Protein 5CJ6 (pdb70)

CATH classification: 1.10.565.10

Structure (mmCIF, N/CA/C/O backbone):
data_5CJ6
#
_entry.id   5CJ6
#
_cell.length_a   55.803
_cell.length_b   65.997
_cell.length_c   73.410
_cell.angle_alpha   90.00
_cell.angle_beta   90.00
_cell.angle_gamma   90.00
#
_symmetry.space_group_name_H-M   'P 21 21 21'
#
loop_
_entity.id
_entity.type
_entity.pdbx_description
1 polymer 'Androgen receptor'
2 polymer 'small peptide'
3 non-polymer 2-chloro-4-{[(1R,2R)-2-hydroxy-2-methylcyclopentyl]amino}-3-methylbenzonitrile
4 water water
#
loop_
_atom_site.group_PDB
_atom_site.id
_atom_site.type_symbol
_atom_site.label_atom_id
_atom_site.label_alt_id
_atom_site.label_comp_id
_atom_site.label_asym_id
_atom_site.label_entity_id
_atom_site.label_seq_id
_atom_site.pdbx_PDB_ins_code
_atom_site.Cartn_x
_atom_site.Cartn_y
_atom_site.Cartn_z
_atom_site.occupancy
_atom_site.B_iso_or_equiv
_atom_site.auth_seq_id
_atom_site.auth_comp_id
_atom_site.auth_asym_id
_atom_site.auth_atom_id
_atom_site.pdbx_PDB_model_num
ATOM 1 N N . PRO A 1 33 ? -10.997 26.807 -22.752 1.00 33.19 671 PRO A N 1
ATOM 2 C CA . PRO A 1 33 ? -11.205 25.373 -22.764 1.00 30.99 671 PRO A CA 1
ATOM 3 C C . PRO A 1 33 ? -12.705 25.058 -22.659 1.00 29.37 671 PRO A C 1
ATOM 4 O O . PRO A 1 33 ? -13.222 24.747 -21.577 1.00 28.86 671 PRO A O 1
ATOM 8 N N . ILE A 1 34 ? -13.374 25.157 -23.799 1.00 27.60 672 ILE A N 1
ATOM 9 C CA . ILE A 1 34 ? -14.814 25.000 -23.916 1.00 25.84 672 ILE A CA 1
ATOM 10 C C . ILE A 1 34 ? -15.313 23.710 -23.261 1.00 24.04 672 ILE A C 1
ATOM 11 O O . ILE A 1 34 ? -16.264 23.733 -22.483 1.00 22.69 672 ILE A O 1
ATOM 16 N N . PHE A 1 35 ? -14.665 22.594 -23.572 1.00 23.76 673 PHE A N 1
ATOM 17 C CA . PHE A 1 35 ? -15.154 21.285 -23.127 1.00 23.60 673 PHE A CA 1
ATOM 18 C C . PHE A 1 35 ? -15.243 21.179 -21.602 1.00 23.51 673 PHE A C 1
ATOM 19 O O . PHE A 1 35 ? -16.263 20.754 -21.054 1.00 21.98 673 PHE A O 1
ATOM 27 N N . LEU A 1 36 ? -14.167 21.586 -20.934 1.00 23.25 674 LEU A N 1
ATOM 28 C CA . LEU A 1 36 ? -14.095 21.566 -19.485 1.00 24.67 674 LEU A CA 1
ATOM 29 C C . LEU A 1 36 ? -15.021 22.569 -18.808 1.00 23.03 674 LEU A C 1
ATOM 30 O O . LEU A 1 36 ? -15.610 22.254 -17.776 1.00 23.42 674 LEU A O 1
ATOM 35 N N . ASN A 1 37 ? -15.164 23.762 -19.393 1.00 22.02 675 ASN A N 1
ATOM 36 C CA . ASN A 1 37 ? -16.226 24.692 -18.971 1.00 21.59 675 ASN A CA 1
ATOM 37 C C . ASN A 1 37 ? -17.589 23.989 -18.886 1.00 20.32 675 ASN A C 1
ATOM 38 O O . ASN A 1 37 ? -18.317 24.151 -17.914 1.00 20.07 675 ASN A O 1
ATOM 43 N N . VAL A 1 38 ? -17.922 23.219 -19.920 1.00 19.90 676 VAL A N 1
ATOM 44 C CA . VAL A 1 38 ? -19.244 22.579 -20.004 1.00 19.98 676 VAL A CA 1
ATOM 45 C C . VAL A 1 38 ? -19.390 21.517 -18.923 1.00 19.33 676 VAL A C 1
ATOM 46 O O . VAL A 1 38 ? -20.393 21.481 -18.202 1.00 19.65 676 VAL A O 1
ATOM 50 N N . LEU A 1 39 ? -18.389 20.646 -18.817 1.00 20.07 677 LEU A N 1
ATOM 51 C CA . LEU A 1 39 ? -18.410 19.579 -17.812 1.00 20.34 677 LEU A CA 1
ATOM 52 C C . LEU A 1 39 ? -18.567 20.117 -16.394 1.00 20.58 677 LEU A C 1
ATOM 53 O O . LEU A 1 39 ? -19.302 19.540 -15.600 1.00 19.22 677 LEU A O 1
ATOM 58 N N . GLU A 1 40 ? -17.875 21.213 -16.071 1.00 21.80 678 GLU A N 1
ATOM 59 C CA . GLU A 1 40 ? -18.044 21.838 -14.743 1.00 23.49 678 GLU A CA 1
ATOM 60 C C . GLU A 1 40 ? -19.437 22.428 -14.579 1.00 22.56 678 GLU A C 1
ATOM 61 O O . GLU A 1 40 ? -20.012 22.376 -13.499 1.00 21.22 678 GLU A O 1
ATOM 67 N N . ALA A 1 41 ? -19.946 23.036 -15.647 1.00 22.34 679 ALA A N 1
ATOM 68 C CA . ALA A 1 41 ? -21.239 23.729 -15.599 1.00 22.18 679 ALA A CA 1
ATOM 69 C C . ALA A 1 41 ? -22.409 22.778 -15.340 1.00 22.13 679 ALA A C 1
ATOM 70 O O . ALA A 1 41 ? -23.337 23.119 -14.620 1.00 22.97 679 ALA A O 1
ATOM 72 N N . ILE A 1 42 ? -22.353 21.591 -15.939 1.00 21.34 680 ILE A N 1
ATOM 73 C CA . ILE A 1 42 ? -23.464 20.638 -15.883 1.00 21.21 680 ILE A CA 1
ATOM 74 C C . ILE A 1 42 ? -23.372 19.636 -14.726 1.00 22.62 680 ILE A C 1
ATOM 75 O O . ILE A 1 42 ? -24.288 18.837 -14.521 1.00 21.64 680 ILE A O 1
ATOM 80 N N . GLU A 1 43 ? -22.262 19.664 -13.993 1.00 24.05 681 GLU A N 1
ATOM 81 C CA . GLU A 1 43 ? -22.057 18.733 -12.885 1.00 25.73 681 GLU A CA 1
ATOM 82 C C . GLU A 1 43 ? -23.125 18.950 -11.803 1.00 26.40 681 GLU A C 1
ATOM 83 O O . GLU A 1 43 ? -23.326 20.080 -11.365 1.00 24.82 681 GLU A O 1
AT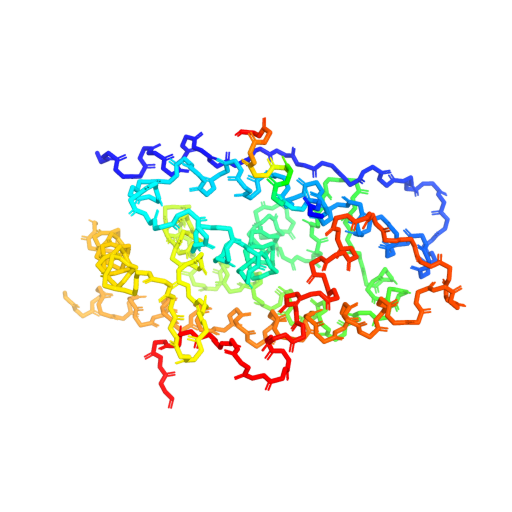OM 89 N N . PRO A 1 44 ? -23.835 17.873 -11.401 1.00 27.18 682 PRO A N 1
ATOM 90 C CA . PRO A 1 44 ? -24.928 18.019 -10.427 1.00 27.94 682 PRO A CA 1
ATOM 91 C C . PRO A 1 44 ? -24.405 18.459 -9.060 1.00 28.62 682 PRO A C 1
ATOM 92 O O . PRO A 1 44 ? -23.293 18.099 -8.690 1.00 27.73 682 PRO A O 1
ATOM 96 N N . GLY A 1 45 ? -25.206 19.228 -8.329 1.00 28.08 683 GLY A N 1
ATOM 97 C CA . GLY A 1 45 ? -24.867 19.600 -6.964 1.00 28.91 683 GLY A CA 1
ATOM 98 C C . GLY A 1 45 ? -25.236 18.494 -5.989 1.00 30.25 683 GLY A C 1
ATOM 99 O O . GLY A 1 45 ? -25.344 17.312 -6.361 1.00 29.61 683 GLY A O 1
ATOM 100 N N . VAL A 1 46 ? -25.451 18.885 -4.738 1.00 29.47 684 VAL A N 1
ATOM 101 C CA . VAL A 1 46 ? -25.701 17.949 -3.645 1.00 28.87 684 VAL A CA 1
ATOM 102 C C . VAL A 1 46 ? -27.072 17.273 -3.803 1.00 29.03 684 VAL A C 1
ATOM 103 O O . VAL A 1 46 ? -28.056 17.930 -4.126 1.00 28.43 684 VAL A O 1
ATOM 107 N N . VAL A 1 47 ? -27.113 15.955 -3.611 1.00 28.66 685 VAL A N 1
ATOM 108 C CA . VAL A 1 47 ? -28.351 15.190 -3.671 1.00 28.62 685 VAL A CA 1
ATOM 109 C C . VAL A 1 47 ? -28.539 14.467 -2.331 1.00 30.01 685 VAL A C 1
ATOM 110 O O . VAL A 1 47 ? -27.697 13.650 -1.934 1.00 28.98 685 VAL A O 1
ATOM 114 N N . CYS A 1 48 ? -29.635 14.771 -1.641 1.00 29.83 686 CYS A N 1
ATOM 115 C CA . CYS A 1 48 ? -29.959 14.113 -0.372 1.00 31.15 686 CYS A CA 1
ATOM 116 C C . CYS A 1 48 ? -30.766 12.848 -0.595 1.00 30.19 686 CYS A C 1
ATOM 117 O O . CYS A 1 48 ? -31.512 12.739 -1.572 1.00 29.90 686 CYS A O 1
ATOM 120 N N . ALA A 1 49 ? -30.615 11.898 0.323 1.00 29.96 687 ALA A N 1
ATOM 121 C CA . ALA A 1 49 ? -31.275 10.610 0.214 1.00 31.53 687 ALA A CA 1
ATOM 122 C C . ALA A 1 49 ? -32.705 10.656 0.740 1.00 33.42 687 ALA A C 1
ATOM 123 O O . ALA A 1 49 ? -33.557 9.887 0.293 1.00 33.56 687 ALA A O 1
ATOM 125 N N . GLY A 1 50 ? -32.962 11.571 1.674 1.00 35.38 688 GLY A N 1
ATOM 126 C CA . GLY A 1 50 ? -34.258 11.658 2.352 1.00 34.73 688 GLY A CA 1
ATOM 127 C C . GLY A 1 50 ? -34.300 10.692 3.515 1.00 35.60 688 GLY A C 1
ATOM 128 O O . GLY A 1 50 ? -35.373 10.327 4.002 1.00 36.39 688 GLY A O 1
ATOM 129 N N . HIS A 1 51 ? -33.120 10.276 3.965 1.00 35.44 689 HIS A N 1
ATOM 130 C CA . HIS A 1 51 ? -33.019 9.267 5.006 1.00 34.30 689 HIS A CA 1
ATOM 131 C C . HIS A 1 51 ? -33.306 9.851 6.381 1.00 35.82 689 HIS A C 1
ATOM 132 O O . HIS A 1 51 ? -32.717 10.870 6.767 1.00 35.18 689 HIS A O 1
ATOM 139 N N . ASP A 1 52 ? -34.215 9.195 7.101 1.00 36.12 690 ASP A N 1
ATOM 140 C CA . ASP A 1 52 ? -34.502 9.516 8.493 1.00 37.15 690 ASP A CA 1
ATOM 141 C C . ASP A 1 52 ? -33.425 8.867 9.363 1.00 35.57 690 ASP A C 1
ATOM 142 O O . ASP A 1 52 ? -33.504 7.685 9.694 1.00 34.66 690 ASP A O 1
ATOM 147 N N . ASN A 1 53 ? -32.415 9.654 9.722 1.00 35.12 691 ASN A N 1
ATOM 148 C CA . ASN A 1 53 ? -31.280 9.156 10.496 1.00 36.83 691 ASN A CA 1
ATOM 149 C C . ASN A 1 53 ? -31.601 8.770 11.944 1.00 38.73 691 ASN A C 1
ATOM 150 O O . ASN A 1 53 ? -30.766 8.187 12.630 1.00 39.65 691 ASN A O 1
ATOM 155 N N . ASN A 1 54 ? -32.824 9.070 12.378 1.00 41.59 692 ASN A N 1
ATOM 156 C CA . ASN A 1 54 ? -33.282 8.764 13.735 1.00 45.34 692 ASN A CA 1
ATOM 157 C C . ASN A 1 54 ? -33.770 7.326 13.913 1.00 44.55 692 ASN A C 1
ATOM 158 O O . ASN A 1 54 ? -33.718 6.783 15.016 1.00 45.27 692 ASN A O 1
ATOM 163 N N . GLN A 1 55 ? -34.249 6.718 12.831 1.00 46.05 693 GLN A N 1
ATOM 164 C CA . GLN A 1 55 ? -34.661 5.317 12.861 1.00 48.39 693 GLN A CA 1
ATOM 165 C C . GLN A 1 55 ? -33.429 4.396 12.911 1.00 47.33 693 GLN A C 1
ATOM 166 O O . GLN A 1 55 ? -32.352 4.781 12.439 1.00 46.18 693 GLN A O 1
ATOM 172 N N . PRO A 1 56 ? -33.574 3.193 13.507 1.00 46.44 694 PRO A N 1
ATOM 173 C CA . PRO A 1 56 ? -32.430 2.278 13.638 1.00 44.17 694 PRO A CA 1
ATOM 174 C C . PRO A 1 56 ? -31.915 1.787 12.287 1.00 42.97 694 PRO A C 1
ATOM 175 O O . PRO A 1 56 ? -32.673 1.731 11.312 1.00 41.62 694 PRO A O 1
ATOM 179 N N . ASP A 1 57 ? -30.630 1.439 12.240 1.00 40.46 695 ASP A N 1
ATOM 180 C CA . ASP A 1 57 ? -30.006 0.967 11.011 1.00 38.78 695 ASP A CA 1
ATOM 181 C C . ASP A 1 57 ? -30.431 -0.473 10.732 1.00 39.51 695 ASP A C 1
ATOM 182 O O . ASP A 1 57 ? -29.702 -1.414 11.056 1.00 43.53 695 ASP A O 1
ATOM 187 N N . SER A 1 58 ? -31.618 -0.646 10.161 1.00 34.93 696 SER A N 1
ATOM 188 C CA . SER A 1 58 ? -32.058 -1.970 9.746 1.00 33.24 696 SER A CA 1
ATOM 189 C C . SER A 1 58 ? -31.757 -2.150 8.261 1.00 30.81 696 SER A C 1
ATOM 190 O O . SER A 1 58 ? -31.551 -1.172 7.538 1.00 27.46 696 SER A O 1
ATOM 193 N N . PHE A 1 59 ? -31.732 -3.403 7.820 1.00 29.02 697 PHE A N 1
ATOM 194 C CA . PHE A 1 59 ? -31.563 -3.721 6.408 1.00 28.44 697 PHE A CA 1
ATOM 195 C C . PHE A 1 59 ? -32.609 -3.017 5.536 1.00 27.91 697 PHE A C 1
ATOM 196 O O . PHE A 1 59 ? -32.258 -2.354 4.547 1.00 26.65 697 PHE A O 1
ATOM 204 N N . ALA A 1 60 ? -33.885 -3.157 5.914 1.00 27.76 698 ALA A N 1
ATOM 205 C CA . ALA A 1 60 ? -35.006 -2.619 5.132 1.00 28.02 698 ALA A CA 1
ATOM 206 C C . ALA A 1 60 ? -34.986 -1.091 5.037 1.00 26.86 698 ALA A C 1
ATOM 207 O O . ALA A 1 60 ? -35.211 -0.544 3.967 1.00 26.85 698 ALA A O 1
ATOM 209 N N . ALA A 1 61 ? -34.703 -0.407 6.144 1.00 25.86 699 ALA A N 1
ATOM 210 C CA . ALA A 1 61 ? -34.656 1.053 6.114 1.00 27.09 699 ALA A CA 1
ATOM 211 C C . ALA A 1 61 ? -33.443 1.577 5.335 1.00 26.03 699 ALA A C 1
ATOM 212 O O . ALA A 1 61 ? -33.579 2.508 4.547 1.00 25.48 699 ALA A O 1
ATOM 214 N N . LEU A 1 62 ? -32.274 0.975 5.540 1.00 23.94 700 LEU A N 1
ATOM 215 C CA . LEU A 1 62 ? -31.075 1.408 4.814 1.00 24.50 700 LEU A CA 1
ATOM 216 C C . LEU A 1 62 ? -31.230 1.256 3.298 1.00 23.83 700 LEU A C 1
ATOM 217 O O . LEU A 1 62 ? -30.983 2.195 2.556 1.00 23.47 700 LEU A O 1
ATOM 222 N N . LEU A 1 63 ? -31.645 0.073 2.851 1.00 23.72 701 LEU A N 1
ATOM 223 C CA . LEU A 1 63 ? -31.782 -0.190 1.423 1.00 24.12 701 LEU A CA 1
ATOM 224 C C . LEU A 1 63 ? -32.947 0.577 0.795 1.00 23.96 701 LEU A C 1
ATOM 225 O O . LEU A 1 63 ? -32.849 1.017 -0.350 1.00 24.65 701 LEU A O 1
ATOM 230 N N . SER A 1 64 ? -34.036 0.767 1.536 1.00 24.79 702 SER A N 1
ATOM 231 C CA . SER A 1 64 ? -35.129 1.594 1.020 1.00 25.87 702 SER A CA 1
ATOM 232 C C . SER A 1 64 ? -34.675 3.033 0.781 1.00 25.97 702 SER A C 1
ATOM 233 O O . SER A 1 64 ? -35.064 3.645 -0.221 1.00 25.10 702 SER A O 1
ATOM 236 N N . SER A 1 65 ? -33.827 3.555 1.674 1.00 24.58 703 SER A N 1
ATOM 237 C CA . SER A 1 65 ? -33.251 4.891 1.485 1.00 24.94 703 SER A CA 1
ATOM 238 C C . SER A 1 65 ? -32.224 4.923 0.367 1.00 23.74 703 SER A C 1
ATOM 239 O O . SER A 1 65 ? -32.139 5.906 -0.359 1.00 22.68 703 SER A O 1
ATOM 242 N N . LEU A 1 66 ? -31.426 3.860 0.245 1.00 23.56 704 LEU A N 1
ATOM 243 C CA . LEU A 1 66 ? -30.481 3.744 -0.872 1.00 22.73 704 LEU A CA 1
ATOM 244 C C . LEU A 1 66 ? -31.206 3.732 -2.218 1.00 22.46 704 LEU A C 1
ATOM 245 O O . LEU A 1 66 ? -30.746 4.358 -3.175 1.00 22.29 704 LEU A O 1
ATOM 250 N N . ASN A 1 67 ? -32.341 3.038 -2.285 1.00 22.22 705 ASN A N 1
ATOM 251 C CA . ASN A 1 67 ? -33.135 2.972 -3.522 1.00 23.22 705 ASN A CA 1
ATOM 252 C C . ASN A 1 67 ? -33.749 4.321 -3.901 1.00 23.23 705 ASN A C 1
ATOM 253 O O . ASN A 1 67 ? -33.771 4.688 -5.075 1.00 23.18 705 ASN A O 1
ATOM 258 N N . GLU A 1 68 ? -34.248 5.045 -2.900 1.00 23.63 706 GLU A N 1
ATOM 259 C CA . GLU A 1 68 ? -34.779 6.388 -3.107 1.00 24.09 706 GLU A CA 1
ATOM 260 C C . GLU A 1 68 ? -33.682 7.295 -3.653 1.00 23.64 706 GLU A C 1
ATOM 261 O O . GLU A 1 68 ? -33.886 7.993 -4.636 1.00 22.36 706 GLU A O 1
ATOM 267 N N . LEU A 1 69 ? -32.515 7.260 -3.004 1.00 22.92 707 LEU A N 1
ATOM 268 C CA . LEU A 1 69 ? -31.350 7.991 -3.479 1.00 22.26 707 LEU A CA 1
ATOM 269 C C . LEU A 1 69 ? -30.964 7.591 -4.906 1.00 21.73 707 LEU A C 1
ATOM 270 O O . LEU A 1 69 ? -30.673 8.447 -5.732 1.00 21.70 707 LEU A O 1
ATOM 275 N N . GLY A 1 70 ? -30.956 6.291 -5.186 1.00 22.24 708 GLY A N 1
ATOM 276 C CA . GLY A 1 70 ? -30.609 5.806 -6.515 1.00 22.75 708 GLY A CA 1
ATOM 277 C C . GLY A 1 70 ? -31.474 6.463 -7.575 1.00 22.85 708 GLY A C 1
ATOM 278 O O . GLY A 1 70 ? -30.961 6.931 -8.597 1.00 22.89 708 GLY A O 1
ATOM 279 N N . GLU A 1 71 ? -32.778 6.510 -7.324 1.00 23.88 709 GLU A N 1
ATOM 280 C CA . GLU A 1 71 ? -33.718 7.138 -8.253 1.00 26.87 709 GLU A CA 1
ATOM 281 C C . GLU A 1 71 ? -33.470 8.645 -8.419 1.00 26.68 709 GLU A C 1
ATOM 282 O O . GLU A 1 71 ? -33.460 9.153 -9.548 1.00 27.08 709 GLU A O 1
ATOM 288 N N . ARG A 1 72 ? -33.264 9.347 -7.305 1.00 25.23 710 ARG A N 1
ATOM 289 C CA . ARG A 1 72 ? -32.932 10.776 -7.356 1.00 26.70 710 ARG A CA 1
ATOM 290 C C . ARG A 1 72 ? -31.665 11.035 -8.181 1.00 25.66 710 ARG A C 1
ATOM 291 O O . ARG A 1 72 ? -31.634 11.951 -9.006 1.00 25.52 710 ARG A O 1
ATOM 299 N N . GLN A 1 73 ? -30.640 10.209 -7.971 1.00 25.52 711 GLN A N 1
ATOM 300 C CA . GLN A 1 73 ? -29.414 10.267 -8.773 1.00 25.92 711 GLN A CA 1
ATOM 301 C C . GLN A 1 73 ? -29.660 9.989 -10.258 1.00 25.49 711 GLN A C 1
ATOM 302 O O . GLN A 1 73 ? -29.058 10.630 -11.108 1.00 24.81 711 GLN A O 1
ATOM 308 N N . LEU A 1 74 ? -30.535 9.029 -10.562 1.00 25.11 712 LEU A N 1
ATOM 309 C CA . LEU A 1 74 ? -30.850 8.701 -11.952 1.00 24.84 712 LEU A CA 1
ATOM 310 C C . LEU A 1 74 ? -31.461 9.900 -12.666 1.00 23.85 712 LEU A C 1
ATOM 311 O O . LEU A 1 74 ? -31.111 10.190 -13.807 1.00 23.43 712 LEU A O 1
ATOM 316 N N . VAL A 1 75 ? -32.368 10.594 -11.986 1.00 24.02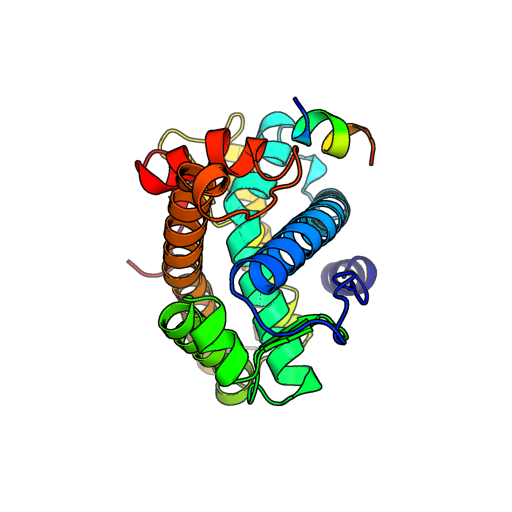 713 VAL A N 1
ATOM 317 C CA . VAL A 1 75 ? -32.946 11.821 -12.526 1.00 24.22 713 VAL A CA 1
ATOM 318 C C . VAL A 1 75 ? -31.836 12.810 -12.881 1.00 23.42 713 VAL A C 1
ATOM 319 O O . VAL A 1 75 ? -31.857 13.403 -13.953 1.00 23.36 713 VAL A O 1
ATOM 323 N N . HIS A 1 76 ? -30.866 12.971 -11.984 1.00 22.59 714 HIS A N 1
ATOM 324 C CA . HIS A 1 76 ? -29.753 13.902 -12.234 1.00 23.26 714 HIS A CA 1
ATOM 325 C C . HIS A 1 76 ? -28.853 13.427 -13.360 1.00 21.54 714 HIS A C 1
ATOM 326 O O . HIS A 1 76 ? -28.415 14.235 -14.173 1.00 21.12 714 HIS A O 1
ATOM 333 N N . VAL A 1 77 ? -28.607 12.117 -13.427 1.00 19.75 715 VAL A N 1
ATOM 334 C CA . VAL A 1 77 ? -27.795 11.553 -14.515 1.00 20.27 715 VAL A CA 1
ATOM 335 C C . VAL A 1 77 ? -28.427 11.835 -15.886 1.00 19.19 715 VAL A C 1
ATOM 336 O O . VAL A 1 77 ? -27.721 12.146 -16.829 1.00 17.79 715 VAL A O 1
ATOM 340 N N . VAL A 1 78 ? -29.758 11.720 -15.986 1.00 19.00 716 VAL A N 1
ATOM 341 C CA . VAL A 1 78 ? -30.454 12.001 -17.242 1.00 18.72 716 VAL A CA 1
ATOM 342 C C . VAL A 1 78 ? -30.235 13.450 -17.718 1.00 18.95 716 VAL A C 1
ATOM 343 O O . VAL A 1 78 ? -29.907 13.683 -18.877 1.00 18.42 716 VAL A O 1
ATOM 347 N N . LYS A 1 79 ? -30.433 14.404 -16.811 1.00 19.42 717 LYS A N 1
ATOM 348 C CA . LYS A 1 79 ? -30.287 15.830 -17.120 1.00 20.47 717 LYS A CA 1
ATOM 349 C C . LYS A 1 79 ? -28.843 16.178 -17.458 1.00 19.41 717 LYS A C 1
ATOM 350 O O . LYS A 1 79 ? -28.594 16.961 -18.374 1.00 17.92 717 LYS A O 1
ATOM 356 N N . TRP A 1 80 ? -27.904 15.557 -16.735 1.00 18.36 718 TRP A N 1
ATOM 357 C CA . TRP A 1 80 ? -26.454 15.712 -16.979 1.00 18.09 718 TRP A CA 1
ATOM 358 C C . TRP A 1 80 ? -26.073 15.177 -18.370 1.00 17.86 718 TRP A C 1
ATOM 359 O O . TRP A 1 80 ? -25.504 15.897 -19.192 1.00 16.84 718 TRP A O 1
ATOM 370 N N . ALA A 1 81 ? -26.441 13.927 -18.649 1.00 17.99 719 ALA A N 1
ATOM 371 C CA . ALA A 1 81 ? -26.115 13.270 -19.915 1.00 18.63 719 ALA A CA 1
ATOM 372 C C . ALA A 1 81 ? -26.661 14.011 -21.128 1.00 19.22 719 ALA A C 1
ATOM 373 O O . ALA A 1 81 ? -25.939 14.216 -22.109 1.00 19.34 719 ALA A O 1
ATOM 375 N N . LYS A 1 82 ? -27.921 14.436 -21.057 1.00 19.83 720 LYS A N 1
ATOM 376 C CA . LYS A 1 82 ? -28.534 15.145 -22.177 1.00 21.71 720 LYS A CA 1
ATOM 377 C C . LYS A 1 82 ? -27.864 16.482 -22.490 1.00 20.73 720 LYS A C 1
ATOM 378 O O . LYS A 1 82 ? -27.998 16.986 -23.598 1.00 21.30 720 LYS A O 1
ATOM 384 N N . ALA A 1 83 ? -27.144 17.040 -21.516 1.00 19.52 721 ALA A N 1
ATOM 385 C CA . ALA A 1 83 ? -26.454 18.330 -21.694 1.00 18.83 721 ALA A CA 1
ATOM 386 C C . ALA A 1 83 ? -24.969 18.187 -22.067 1.00 18.52 721 ALA A C 1
ATOM 387 O O . ALA A 1 83 ? -24.251 19.192 -22.206 1.00 18.09 721 ALA A O 1
ATOM 389 N N . LEU A 1 84 ? -24.499 16.940 -22.187 1.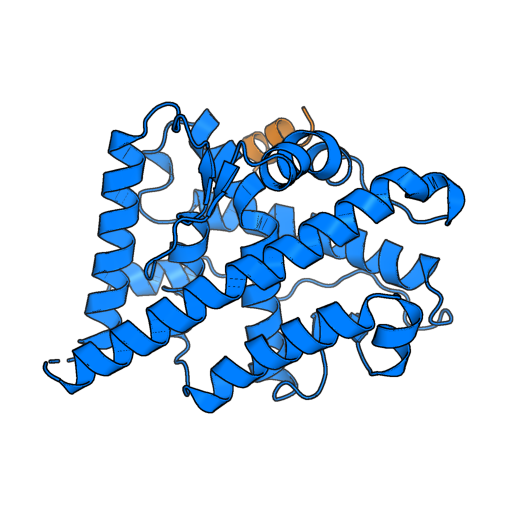00 18.26 722 LEU A N 1
ATOM 390 C CA . LEU A 1 84 ? -23.119 16.672 -22.571 1.00 18.18 722 LEU A CA 1
ATOM 391 C C . LEU A 1 84 ? -22.874 17.025 -24.021 1.00 18.51 722 LEU A C 1
ATOM 392 O O . LEU A 1 84 ? -23.751 16.805 -24.853 1.00 18.38 722 LEU A O 1
ATOM 397 N N . PRO A 1 85 ? -21.670 17.544 -24.339 1.00 18.33 723 PRO A N 1
ATOM 398 C CA . PRO A 1 85 ? -21.326 17.828 -25.758 1.00 18.98 723 PRO A CA 1
ATOM 399 C C . PRO A 1 85 ? -21.479 16.615 -26.685 1.00 20.36 723 PRO A C 1
ATOM 400 O O . PRO A 1 85 ? -20.995 15.517 -26.377 1.00 20.29 723 PRO A O 1
ATOM 404 N N . GLY A 1 86 ? -22.179 16.806 -27.803 1.00 21.40 724 GLY A N 1
ATOM 405 C CA . GLY A 1 86 ? -22.407 15.712 -28.767 1.00 21.81 724 GLY A CA 1
ATOM 406 C C . GLY A 1 86 ? -23.473 14.674 -28.449 1.00 22.18 724 GLY A C 1
ATOM 407 O O . GLY A 1 86 ? -23.883 13.916 -29.332 1.00 24.02 724 GLY A O 1
ATOM 408 N N . PHE A 1 87 ? -23.942 14.623 -27.204 1.00 22.01 725 PHE A N 1
ATOM 409 C CA . PHE A 1 87 ? -24.818 13.521 -26.775 1.00 22.50 725 PHE A CA 1
ATOM 410 C C . PHE A 1 87 ? -26.121 13.447 -27.586 1.00 23.86 725 PHE A C 1
ATOM 411 O O . PHE A 1 87 ? -26.638 12.360 -27.875 1.00 21.83 725 PHE A O 1
ATOM 419 N N . ARG A 1 88 ? -26.641 14.614 -27.953 1.00 25.30 726 ARG A N 1
ATOM 420 C CA . ARG A 1 88 ? -27.884 14.702 -28.726 1.00 28.72 726 ARG A CA 1
ATOM 421 C C . ARG A 1 88 ? -27.734 14.258 -30.188 1.00 28.20 726 ARG A C 1
ATOM 422 O O . ARG A 1 88 ? -28.729 14.044 -30.871 1.00 30.05 726 ARG A O 1
ATOM 430 N N . ASN A 1 89 ? -26.496 14.109 -30.652 1.00 29.21 727 ASN A N 1
ATOM 431 C CA . ASN A 1 89 ? -26.214 13.531 -31.961 1.00 31.29 727 ASN A CA 1
ATOM 432 C C . ASN A 1 89 ? -26.527 12.037 -32.000 1.00 30.31 727 ASN A C 1
ATOM 433 O O . ASN A 1 89 ? -26.711 11.472 -33.073 1.00 29.13 727 ASN A O 1
ATOM 438 N N . LEU A 1 90 ? -26.570 11.401 -30.832 1.00 27.79 728 LEU A N 1
ATOM 439 C CA . LEU A 1 90 ? -26.884 9.983 -30.760 1.00 27.32 728 LEU A CA 1
ATOM 440 C C . LEU A 1 90 ? -28.335 9.766 -31.137 1.00 27.73 728 LEU A C 1
ATOM 441 O O . LEU A 1 90 ? -29.186 10.633 -30.896 1.00 26.90 728 LEU A O 1
ATOM 446 N N . HIS A 1 91 ? -28.618 8.606 -31.720 1.00 27.96 729 HIS A N 1
ATOM 447 C CA . HIS A 1 91 ? -29.991 8.189 -31.910 1.00 29.23 729 HIS A CA 1
ATOM 448 C C . HIS A 1 91 ? -30.667 8.188 -30.539 1.00 30.20 729 HIS A C 1
ATOM 449 O O . HIS A 1 91 ? -30.058 7.760 -29.551 1.00 28.35 729 HIS A O 1
ATOM 456 N N . VAL A 1 92 ? -31.909 8.678 -30.483 1.00 29.58 730 VAL A N 1
ATOM 457 C CA . VAL A 1 92 ? -32.627 8.871 -29.214 1.00 30.80 730 VAL A CA 1
ATOM 458 C C . VAL A 1 92 ? -32.793 7.588 -28.374 1.00 31.03 730 VAL A C 1
ATOM 459 O O . VAL A 1 92 ? -32.672 7.625 -27.143 1.00 29.39 730 VAL A O 1
ATOM 463 N N . ASP A 1 93 ? -33.039 6.459 -29.044 1.00 32.02 731 ASP A N 1
ATOM 464 C CA . ASP A 1 93 ? -33.135 5.159 -28.365 1.00 32.04 731 ASP A CA 1
ATOM 465 C C . ASP A 1 93 ? -31.784 4.759 -27.755 1.00 29.00 731 ASP A C 1
ATOM 466 O O . ASP A 1 93 ? -31.730 4.153 -26.695 1.00 28.62 731 ASP A O 1
ATOM 471 N N . ASP A 1 94 ? -30.702 5.122 -28.430 1.00 27.73 732 ASP A N 1
ATOM 472 C CA . ASP A 1 94 ? -29.352 4.880 -27.923 1.00 26.79 732 ASP A CA 1
ATOM 473 C C . ASP A 1 94 ? -29.003 5.782 -26.731 1.00 26.06 732 ASP A C 1
ATOM 474 O O . ASP A 1 94 ? -28.248 5.383 -25.830 1.00 22.84 732 ASP A O 1
ATOM 479 N N . GLN A 1 95 ? -29.552 6.997 -26.747 1.00 24.38 733 GLN A N 1
ATOM 480 C CA . GLN A 1 95 ? -29.404 7.943 -25.649 1.00 23.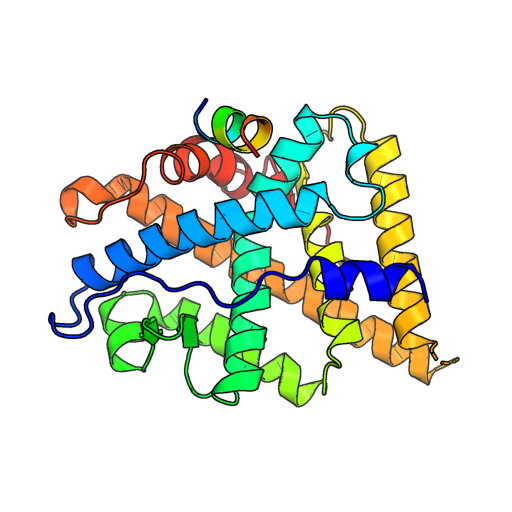48 733 GLN A CA 1
ATOM 481 C C . GLN A 1 95 ? -29.975 7.356 -24.376 1.00 22.97 733 GLN A C 1
ATOM 482 O O . GLN A 1 95 ? -29.308 7.363 -23.341 1.00 21.32 733 GLN A O 1
ATOM 488 N N . MET A 1 96 ? -31.203 6.840 -24.467 1.00 22.58 734 MET A N 1
ATOM 489 C CA . MET A 1 96 ? -31.888 6.257 -23.321 1.00 24.12 734 MET A CA 1
ATOM 490 C C . MET A 1 96 ? -31.155 4.999 -22.845 1.00 22.93 734 MET A C 1
ATOM 491 O O . MET A 1 96 ? -31.030 4.764 -21.643 1.00 21.97 734 MET A O 1
ATOM 496 N N . ALA A 1 97 ? -30.663 4.213 -23.804 1.00 22.10 735 ALA A N 1
ATOM 497 C CA . ALA A 1 97 ? -29.982 2.958 -23.508 1.00 21.23 735 ALA A CA 1
ATOM 498 C C . ALA A 1 97 ? -28.660 3.148 -22.758 1.00 20.23 735 ALA A C 1
ATOM 499 O O . ALA A 1 97 ? -28.444 2.519 -21.718 1.00 20.00 735 ALA A O 1
ATOM 501 N N . VAL A 1 98 ? -27.784 4.020 -23.250 1.00 19.00 736 VAL A N 1
ATOM 502 C CA . VAL A 1 98 ? -26.493 4.182 -22.581 1.00 19.19 736 VAL A CA 1
ATOM 503 C C . VAL A 1 98 ? -26.597 4.760 -21.174 1.00 18.71 736 VAL A C 1
ATOM 504 O O . VAL A 1 98 ? -25.800 4.415 -20.321 1.00 19.52 736 VAL A O 1
ATOM 508 N N . ILE A 1 99 ? -27.576 5.631 -20.944 1.00 19.08 737 ILE A N 1
ATOM 509 C CA . ILE A 1 99 ? -27.838 6.170 -19.617 1.00 18.15 737 ILE A CA 1
ATOM 510 C C . ILE A 1 99 ? -28.249 5.035 -18.653 1.00 18.81 737 ILE A C 1
ATOM 511 O O . ILE A 1 99 ? -27.753 4.925 -17.527 1.00 17.68 737 ILE A O 1
ATOM 516 N N . GLN A 1 100 ? -29.175 4.202 -19.099 1.00 19.22 738 GLN A N 1
ATOM 517 C CA . GLN A 1 100 ? -29.629 3.093 -18.281 1.00 19.98 738 GLN A CA 1
ATOM 518 C C . GLN A 1 100 ? -28.515 2.083 -17.992 1.00 19.57 738 GLN A C 1
ATOM 519 O O . GLN A 1 100 ? -28.348 1.680 -16.841 1.00 20.14 738 GLN A O 1
ATOM 525 N N . TYR A 1 101 ? -27.745 1.711 -19.015 1.00 19.43 739 TYR A N 1
ATOM 526 C CA . TYR A 1 101 ? -26.646 0.747 -18.843 1.00 19.62 739 TYR A CA 1
ATOM 527 C C . TYR A 1 101 ? -25.535 1.274 -17.922 1.00 19.87 739 TYR A C 1
ATOM 528 O O . TYR A 1 101 ? -25.023 0.521 -17.089 1.00 19.90 739 TYR A O 1
ATOM 537 N N . SER A 1 102 ? -25.193 2.562 -18.054 1.00 19.44 740 SER A N 1
ATOM 538 C CA . SER A 1 102 ? -24.037 3.152 -17.362 1.00 20.05 740 SER A CA 1
ATOM 539 C C . SER A 1 102 ? -24.354 3.711 -15.991 1.00 19.86 740 SER A C 1
ATOM 540 O O . SER A 1 102 ? -23.449 4.022 -15.228 1.00 19.61 740 SER A O 1
ATOM 543 N N . TRP A 1 103 ? -25.639 3.874 -15.714 1.00 20.15 741 TRP A N 1
ATOM 544 C CA . TRP A 1 103 ? -26.116 4.484 -14.493 1.00 21.32 741 TRP A CA 1
ATOM 545 C C . TRP A 1 103 ? -25.383 4.009 -13.236 1.00 20.28 741 TRP A C 1
ATOM 546 O O . TRP A 1 103 ? -24.881 4.831 -12.474 1.00 18.83 741 TRP A O 1
ATOM 557 N N . MET A 1 104 ? -25.344 2.691 -13.018 1.00 19.48 742 MET A N 1
ATOM 558 C CA . MET A 1 104 ? -24.732 2.137 -11.806 1.00 19.11 742 MET A CA 1
ATOM 559 C C . MET A 1 104 ? -23.267 2.553 -11.649 1.00 18.53 742 MET A C 1
ATOM 560 O O . MET A 1 104 ? -22.873 3.010 -10.576 1.00 18.84 742 MET A O 1
ATOM 565 N N . GLY A 1 105 ? -22.487 2.401 -12.724 1.00 17.80 743 GLY A N 1
ATOM 566 C CA . GLY A 1 105 ? -21.071 2.775 -12.746 1.00 18.37 743 GLY A CA 1
ATOM 567 C C . GLY A 1 105 ? -20.855 4.258 -12.509 1.00 18.62 743 GLY A C 1
ATOM 568 O O . GLY A 1 105 ? -19.946 4.657 -11.763 1.00 18.51 743 GLY A O 1
ATOM 569 N N . LEU A 1 106 ? -21.706 5.074 -13.129 1.00 18.53 744 LEU A N 1
ATOM 570 C CA . LEU A 1 106 ? -21.652 6.525 -12.957 1.00 19.09 744 LEU A CA 1
ATOM 571 C C . LEU A 1 106 ? -21.894 6.914 -11.502 1.00 18.91 744 LEU A C 1
ATOM 572 O O . LEU A 1 106 ? -21.167 7.724 -10.958 1.00 18.92 744 LEU A O 1
ATOM 577 N N . MET A 1 107 ? -22.899 6.304 -10.881 1.00 20.67 745 MET A N 1
ATOM 578 C CA . MET A 1 107 ? -23.209 6.524 -9.459 1.00 21.72 745 MET A CA 1
ATOM 579 C C . MET A 1 107 ? -22.067 6.111 -8.531 1.00 21.79 745 MET A C 1
ATOM 580 O O . MET A 1 107 ? -21.692 6.865 -7.636 1.00 22.20 745 MET A O 1
ATOM 585 N N . VAL A 1 108 ? -21.515 4.921 -8.753 1.00 21.36 746 VAL A N 1
ATOM 586 C CA . VAL A 1 108 ? -20.381 4.430 -7.966 1.00 21.21 746 VAL A CA 1
ATOM 587 C C . VAL A 1 108 ? -19.165 5.356 -8.075 1.00 20.82 746 VAL A C 1
ATOM 588 O O . VAL A 1 108 ? -18.554 5.707 -7.066 1.00 21.13 746 VAL A O 1
ATOM 592 N N . PHE A 1 109 ? -18.829 5.748 -9.302 1.00 19.98 747 PHE A N 1
ATOM 593 C CA . PHE A 1 109 ? -17.680 6.609 -9.565 1.00 20.57 747 PHE A CA 1
ATOM 594 C C . PHE A 1 109 ? -17.789 7.972 -8.869 1.00 20.61 747 PHE A C 1
ATOM 595 O O . PHE A 1 109 ? -16.828 8.451 -8.251 1.00 19.61 747 PHE A O 1
ATOM 603 N N . ALA A 1 110 ? -18.964 8.586 -8.980 1.00 20.17 748 ALA A N 1
ATOM 604 C CA . ALA A 1 110 ? -19.228 9.891 -8.388 1.00 20.90 748 ALA A CA 1
ATOM 605 C C . ALA A 1 110 ? -19.280 9.794 -6.863 1.00 21.79 748 ALA A C 1
ATOM 606 O O . ALA A 1 110 ? -18.804 10.682 -6.161 1.00 21.57 748 ALA A O 1
ATOM 608 N N . MET A 1 111 ? -19.871 8.722 -6.358 1.00 22.86 749 MET A N 1
ATOM 609 C CA . MET A 1 111 ? -19.928 8.498 -4.915 1.00 24.43 749 MET A CA 1
ATOM 610 C C . MET A 1 111 ? -18.515 8.314 -4.340 1.00 24.07 749 MET A C 1
ATOM 611 O O . MET A 1 111 ? -18.194 8.847 -3.277 1.00 23.78 749 MET A O 1
ATOM 616 N N . GLY A 1 112 ? -17.673 7.581 -5.063 1.00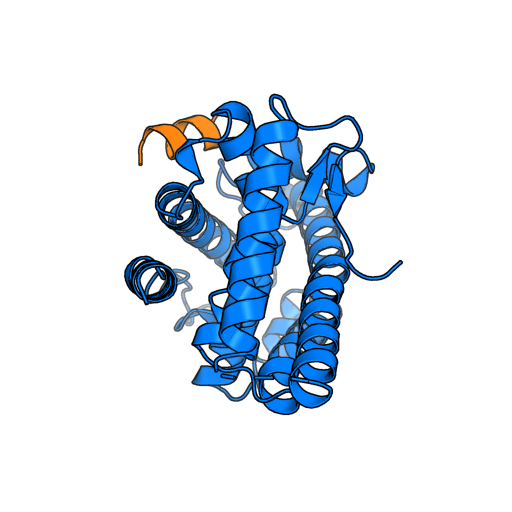 23.59 750 GLY A N 1
ATOM 617 C CA . GLY A 1 112 ? -16.277 7.428 -4.691 1.00 23.96 750 GLY A CA 1
ATOM 618 C C . GLY A 1 112 ? -15.574 8.763 -4.556 1.00 24.59 750 GLY A C 1
ATOM 619 O O . GLY A 1 112 ? -14.770 8.965 -3.627 1.00 22.96 750 GLY A O 1
ATOM 620 N N . TRP A 1 113 ? -15.874 9.680 -5.480 1.00 24.93 751 TRP A N 1
ATOM 621 C CA . TRP A 1 113 ? -15.248 10.995 -5.469 1.00 24.60 751 TRP A CA 1
ATOM 622 C C . TRP A 1 113 ? -15.740 11.844 -4.292 1.00 26.00 751 TRP A C 1
ATOM 623 O O . TRP A 1 113 ? -14.914 12.475 -3.608 1.00 26.80 751 TRP A O 1
ATOM 634 N N . ARG A 1 114 ? -17.062 11.859 -4.065 1.00 25.56 752 ARG A N 1
ATOM 635 C CA . ARG A 1 114 ? -17.677 12.499 -2.877 1.00 27.11 752 ARG A CA 1
ATOM 636 C C . ARG A 1 114 ? -17.062 11.991 -1.584 1.00 26.26 752 ARG A C 1
ATOM 637 O O . ARG A 1 114 ? -16.797 12.763 -0.658 1.00 26.71 752 ARG A O 1
ATOM 645 N N . SER A 1 115 ? -16.870 10.679 -1.522 1.00 26.20 753 SER A N 1
ATOM 646 C CA . SER A 1 115 ? -16.299 10.035 -0.352 1.00 27.03 753 SER A CA 1
ATOM 647 C C . SER A 1 115 ? -14.868 10.506 -0.118 1.00 28.09 753 SER A C 1
ATOM 648 O O . SER A 1 115 ? -14.480 10.801 1.021 1.00 28.19 753 SER A O 1
ATOM 651 N N . PHE A 1 116 ? -14.103 10.601 -1.203 1.00 28.49 754 PHE A N 1
ATOM 652 C CA . PHE A 1 116 ? -12.739 11.102 -1.165 1.00 30.38 754 PHE A CA 1
ATOM 653 C C . PHE A 1 116 ? -12.700 12.574 -0.731 1.00 32.25 754 PHE A C 1
ATOM 654 O O . PHE A 1 116 ? -12.002 12.918 0.222 1.00 31.02 754 PHE A O 1
ATOM 662 N N . THR A 1 117 ? -13.477 13.425 -1.397 1.00 31.29 755 THR A N 1
ATOM 663 C CA . THR A 1 117 ? -13.421 14.861 -1.131 1.00 33.93 755 THR A CA 1
ATOM 664 C C . THR A 1 117 ? -13.972 15.266 0.237 1.00 36.00 755 THR A C 1
ATOM 665 O O . THR A 1 117 ? -13.477 16.217 0.830 1.00 38.27 755 THR A O 1
ATOM 669 N N . ASN A 1 118 ? -14.961 14.530 0.746 1.00 37.96 756 ASN A N 1
ATOM 670 C CA . ASN A 1 118 ? -15.643 14.898 1.994 1.00 40.13 756 ASN A CA 1
ATOM 671 C C . ASN A 1 118 ? -15.111 14.222 3.239 1.00 40.34 756 ASN A C 1
ATOM 672 O O . ASN A 1 118 ? -15.032 14.843 4.293 1.00 41.55 756 ASN A O 1
ATOM 677 N N . VAL A 1 119 ? -14.778 12.942 3.129 1.00 40.02 757 VAL A N 1
ATOM 678 C CA . VAL A 1 119 ? -14.384 12.166 4.303 1.00 41.11 757 VAL A CA 1
ATOM 679 C C . VAL A 1 119 ? -13.110 11.353 4.057 1.00 41.22 757 VAL A C 1
ATOM 680 O O . VAL A 1 119 ? -12.925 10.294 4.650 1.00 40.74 757 VAL A O 1
ATOM 684 N N . ASN A 1 120 ? -12.236 11.879 3.195 1.00 41.64 758 ASN A N 1
ATOM 685 C CA . ASN A 1 120 ? -11.022 11.189 2.727 1.00 42.69 758 ASN A CA 1
ATOM 686 C C . ASN A 1 120 ? -11.157 9.668 2.586 1.00 43.15 758 ASN A C 1
ATOM 687 O O . ASN A 1 120 ? -10.280 8.907 3.009 1.00 43.37 758 ASN A O 1
ATOM 692 N N . SER A 1 121 ? -12.270 9.239 1.991 1.00 41.82 759 SER A N 1
ATOM 693 C CA . SER A 1 121 ? -12.542 7.821 1.714 1.00 42.29 759 SER A CA 1
ATOM 694 C C . SER A 1 121 ? -12.648 6.922 2.953 1.00 41.60 759 SER A C 1
ATOM 695 O O . SER A 1 121 ? -12.660 5.694 2.823 1.00 39.62 759 SER A O 1
ATOM 698 N N . ARG A 1 122 ? -12.744 7.517 4.145 1.00 41.80 760 ARG A N 1
ATOM 699 C CA . ARG A 1 122 ? -12.779 6.708 5.368 1.00 42.51 760 ARG A CA 1
ATOM 700 C C . ARG A 1 122 ? -14.157 6.061 5.579 1.00 41.72 760 ARG A C 1
ATOM 701 O O . ARG A 1 122 ? -14.272 5.024 6.241 1.00 42.54 760 ARG A O 1
ATOM 709 N N . MET A 1 123 ? -15.185 6.672 4.987 1.00 38.53 761 MET A N 1
ATOM 710 C CA . MET A 1 123 ? -16.540 6.129 4.966 1.00 36.84 761 MET A CA 1
ATOM 711 C C . MET A 1 123 ? -17.160 6.340 3.583 1.00 34.46 761 MET A C 1
ATOM 712 O O . MET A 1 123 ? -16.610 7.077 2.758 1.00 33.37 761 MET A O 1
ATOM 717 N N . LEU A 1 124 ? -18.304 5.704 3.340 1.00 29.28 762 LEU A N 1
ATOM 718 C CA . LEU A 1 124 ? -19.007 5.864 2.071 1.00 28.92 762 LEU A CA 1
ATOM 719 C C . LEU A 1 124 ? -20.057 6.968 2.151 1.00 26.72 762 LEU A C 1
ATOM 720 O O . LEU A 1 124 ? -21.089 6.815 2.802 1.00 26.47 762 LEU A O 1
ATOM 725 N N . TYR A 1 125 ? -19.770 8.070 1.464 1.00 25.78 763 TYR A N 1
ATOM 726 C CA . TYR A 1 125 ? -20.597 9.262 1.458 1.00 24.87 763 TYR A CA 1
ATOM 727 C C . TYR A 1 125 ? -21.613 9.195 0.314 1.00 23.77 763 TYR A C 1
ATOM 728 O O . TYR A 1 125 ? -21.499 9.916 -0.692 1.00 23.20 763 TYR A O 1
ATOM 737 N N . PHE A 1 126 ? -22.607 8.334 0.465 1.00 22.43 764 PHE A N 1
ATOM 738 C CA . PHE A 1 126 ? -23.674 8.240 -0.530 1.00 22.20 764 PHE A CA 1
ATOM 739 C C . PHE A 1 126 ? -24.412 9.578 -0.686 1.00 21.24 764 PHE A C 1
ATOM 740 O O . PHE A 1 126 ? -24.714 10.006 -1.800 1.00 20.12 764 PHE A O 1
ATOM 748 N N . ALA A 1 127 ? -24.692 10.210 0.450 1.00 21.38 765 ALA A N 1
ATOM 749 C CA . ALA A 1 127 ? -25.368 11.513 0.523 1.00 23.16 765 ALA A CA 1
ATOM 750 C C . ALA A 1 127 ? -25.046 12.164 1.876 1.00 24.69 765 ALA A C 1
ATOM 751 O O . ALA A 1 127 ? -24.587 11.471 2.794 1.00 25.53 765 ALA A O 1
ATOM 753 N N . PRO A 1 128 ? -25.266 13.493 2.005 1.00 26.34 766 PRO A N 1
ATOM 754 C CA . PRO A 1 128 ? -25.040 14.162 3.287 1.00 27.34 766 PRO A CA 1
ATOM 755 C C . PRO A 1 128 ? -25.839 13.532 4.428 1.00 27.48 766 PRO A C 1
ATOM 756 O O . PRO A 1 128 ? -25.357 13.477 5.549 1.00 27.86 766 PRO A O 1
ATOM 760 N N . ASP A 1 129 ? -27.044 13.055 4.132 1.00 28.67 767 ASP A N 1
ATOM 761 C CA . ASP A 1 129 ? -27.904 12.434 5.133 1.00 29.11 767 ASP A CA 1
ATOM 762 C C . ASP A 1 129 ? -27.854 10.896 5.114 1.00 29.48 767 ASP A C 1
ATOM 763 O O . ASP A 1 129 ? -28.713 10.232 5.715 1.00 27.52 767 ASP A O 1
ATOM 768 N N . LEU A 1 130 ? -26.851 10.330 4.435 1.00 28.99 768 LEU A N 1
ATOM 769 C CA . LEU A 1 130 ? -26.712 8.873 4.355 1.00 28.47 768 LEU A CA 1
ATOM 770 C C . LEU A 1 130 ? -25.254 8.465 4.182 1.00 28.95 768 LEU A C 1
ATOM 771 O O . LEU A 1 130 ? -24.819 8.090 3.095 1.00 27.61 768 LEU A O 1
ATOM 776 N N . VAL A 1 131 ? -24.497 8.567 5.263 1.00 27.25 769 VAL A N 1
ATOM 777 C CA . VAL A 1 131 ? -23.096 8.231 5.226 1.00 28.70 769 VAL A CA 1
ATOM 778 C C . VAL A 1 131 ? -22.956 6.870 5.887 1.00 28.75 769 VAL A C 1
ATOM 779 O O . VAL A 1 131 ? -23.398 6.676 7.020 1.00 30.30 769 VAL A O 1
ATOM 783 N N . PHE A 1 132 ? -22.371 5.923 5.168 1.00 26.39 770 PHE A N 1
ATOM 784 C CA . PHE A 1 132 ? -22.230 4.573 5.680 1.00 25.81 770 PHE A CA 1
ATOM 785 C C . PHE A 1 132 ? -20.968 4.446 6.498 1.00 27.08 770 PHE A C 1
ATOM 786 O O . PHE A 1 132 ? -19.872 4.730 6.008 1.00 28.74 770 PHE A O 1
ATOM 794 N N . ASN A 1 133 ? -21.143 4.068 7.762 1.00 26.27 771 ASN A N 1
ATOM 795 C CA . ASN A 1 133 ? -20.058 3.595 8.606 1.00 26.97 771 ASN A CA 1
ATOM 796 C C . ASN A 1 133 ? -19.997 2.069 8.516 1.00 26.70 771 ASN A C 1
ATOM 797 O O . ASN A 1 133 ? -20.761 1.455 7.763 1.00 26.07 771 ASN A O 1
ATOM 802 N N . GLU A 1 134 ? -19.099 1.454 9.276 1.00 27.17 772 GLU A N 1
ATOM 803 C CA . GLU A 1 134 ? -18.909 0.005 9.169 1.00 28.40 772 GLU A CA 1
ATOM 804 C C . GLU A 1 134 ? -20.151 -0.755 9.609 1.00 25.87 772 GLU A C 1
ATOM 805 O O . GLU A 1 134 ? -20.455 -1.818 9.070 1.00 25.10 772 GLU A O 1
ATOM 811 N N . TYR A 1 135 ? -20.855 -0.213 10.597 1.00 24.80 773 TYR A N 1
ATOM 812 C CA . TYR A 1 135 ? -22.083 -0.836 11.076 1.00 25.06 773 TYR A CA 1
ATOM 813 C C . TYR A 1 135 ? -23.162 -0.874 9.979 1.00 23.78 773 TYR A C 1
ATOM 814 O O . TYR A 1 135 ? -23.822 -1.887 9.788 1.00 22.90 773 TYR A O 1
ATOM 823 N N . ARG A 1 136 ? -23.333 0.232 9.262 1.00 23.66 774 ARG A N 1
ATOM 824 C CA . ARG A 1 136 ? -24.300 0.262 8.155 1.00 23.90 774 ARG A CA 1
ATOM 825 C C . ARG A 1 136 ? -23.902 -0.644 6.998 1.00 24.49 774 ARG A C 1
ATOM 826 O O . ARG A 1 136 ? -24.762 -1.248 6.353 1.00 24.38 774 ARG A O 1
ATOM 834 N N . MET A 1 137 ? -22.598 -0.734 6.744 1.00 24.94 775 MET A N 1
ATOM 835 C CA . MET A 1 137 ? -22.072 -1.612 5.705 1.00 26.46 775 MET A CA 1
ATOM 836 C C . MET A 1 137 ? -22.437 -3.059 5.995 1.00 25.87 775 MET A C 1
ATOM 837 O O . MET A 1 137 ? -22.842 -3.784 5.093 1.00 25.17 775 MET A O 1
ATOM 842 N N . HIS A 1 138 ? -22.287 -3.469 7.256 1.00 26.27 776 HIS A N 1
ATOM 843 C CA . HIS A 1 138 ? -22.730 -4.800 7.697 1.00 27.20 776 HIS A CA 1
ATOM 844 C C . HIS A 1 138 ? -24.249 -4.959 7.620 1.00 27.42 776 HIS A C 1
ATOM 845 O O . HIS A 1 138 ? -24.754 -5.954 7.087 1.00 29.75 776 HIS A O 1
ATOM 852 N N . LYS A 1 139 ? -24.978 -3.984 8.158 1.00 26.93 777 LYS A N 1
ATOM 853 C CA . LYS A 1 139 ? -26.438 -4.090 8.263 1.00 26.78 777 LYS A CA 1
ATOM 854 C C . LYS A 1 139 ? -27.157 -4.097 6.906 1.00 27.37 777 LYS A C 1
ATOM 855 O O . LYS A 1 139 ? -28.213 -4.712 6.752 1.00 26.26 777 LYS A O 1
ATOM 861 N N . SER A 1 140 ? -26.570 -3.426 5.926 1.00 27.26 778 SER A N 1
ATOM 862 C CA . SER A 1 140 ? -27.096 -3.419 4.560 1.00 27.69 778 SER A CA 1
ATOM 863 C C . SER A 1 140 ? -26.806 -4.720 3.801 1.00 28.86 778 SER A C 1
ATOM 864 O O . SER A 1 140 ? -27.233 -4.876 2.649 1.00 29.69 778 SER A O 1
ATOM 867 N N . ARG A 1 141 ? -26.047 -5.625 4.428 1.00 29.50 779 ARG A N 1
ATOM 868 C CA . ARG A 1 141 ? -25.583 -6.878 3.793 1.00 30.16 779 ARG A CA 1
ATOM 869 C C . ARG A 1 141 ? -24.810 -6.635 2.480 1.00 30.42 779 ARG A C 1
ATOM 870 O O . ARG A 1 141 ? -24.789 -7.487 1.578 1.00 28.43 779 ARG A O 1
ATOM 878 N N . MET A 1 142 ? -24.180 -5.463 2.401 1.00 29.05 780 MET A N 1
ATOM 879 C CA . MET A 1 142 ? -23.430 -5.024 1.231 1.00 29.38 780 MET A CA 1
ATOM 880 C C . MET A 1 142 ? -21.957 -4.846 1.561 1.00 28.27 780 MET A C 1
ATOM 881 O O . MET A 1 142 ? -21.234 -4.169 0.825 1.00 27.53 780 MET A O 1
ATOM 886 N N . TYR A 1 143 ? -21.512 -5.444 2.665 1.00 27.64 781 TYR A N 1
ATOM 887 C CA . TYR A 1 143 ? -20.184 -5.141 3.197 1.00 26.43 781 TYR A CA 1
ATOM 888 C C . TYR A 1 143 ? -19.051 -5.316 2.182 1.00 24.93 781 TYR A C 1
ATOM 889 O O . TYR A 1 143 ? -18.258 -4.391 1.973 1.00 23.36 781 TYR A O 1
ATOM 898 N N . SER A 1 144 ? -18.960 -6.489 1.564 1.00 24.90 782 SER A N 1
ATOM 899 C CA . SER A 1 144 ? -17.874 -6.745 0.613 1.00 26.74 782 SER A CA 1
ATOM 900 C C . SER A 1 144 ? -17.890 -5.772 -0.571 1.00 27.55 782 SER A C 1
ATOM 901 O O . SER A 1 144 ? -16.834 -5.287 -0.988 1.00 28.46 782 SER A O 1
ATOM 904 N N . GLN A 1 145 ? -19.081 -5.480 -1.092 1.00 26.84 783 GLN A N 1
ATOM 905 C CA . GLN A 1 145 ? -19.249 -4.486 -2.157 1.00 27.29 783 GLN A CA 1
ATOM 906 C C . GLN A 1 145 ? -18.831 -3.095 -1.697 1.00 26.57 783 GLN A C 1
ATOM 907 O O . GLN A 1 145 ? -18.134 -2.391 -2.418 1.00 25.59 783 GLN A O 1
ATOM 913 N N . CYS A 1 146 ? -19.259 -2.709 -0.492 1.00 25.71 784 CYS A N 1
ATOM 914 C CA . CYS A 1 146 ? -18.833 -1.442 0.104 1.00 26.80 784 CYS A CA 1
ATOM 915 C C . CYS A 1 146 ? -17.316 -1.328 0.222 1.00 26.56 784 CYS A C 1
ATOM 916 O O . CYS A 1 146 ? -16.756 -0.258 -0.037 1.00 27.24 784 CYS A O 1
ATOM 919 N N . VAL A 1 147 ? -16.663 -2.421 0.615 1.00 25.35 785 VAL A N 1
ATOM 920 C CA . VAL A 1 147 ? -15.193 -2.481 0.683 1.00 26.01 785 VAL A CA 1
ATOM 921 C C . VAL A 1 147 ? -14.574 -2.172 -0.693 1.00 25.25 785 VAL A C 1
ATOM 922 O O . VAL A 1 147 ? -13.692 -1.335 -0.796 1.00 25.53 785 VAL A O 1
ATOM 926 N N . ARG A 1 148 ? -15.057 -2.847 -1.734 1.00 26.04 786 ARG A N 1
ATOM 927 C CA . ARG A 1 148 ? -14.622 -2.572 -3.110 1.00 28.26 786 ARG A CA 1
ATOM 928 C C . ARG A 1 148 ? -14.841 -1.112 -3.534 1.00 27.49 786 ARG A C 1
ATOM 929 O O . ARG A 1 148 ? -13.942 -0.492 -4.104 1.00 25.79 786 ARG A O 1
ATOM 937 N N . MET A 1 149 ? -16.011 -0.554 -3.210 1.00 27.33 787 MET A N 1
ATOM 938 C CA . MET A 1 149 ? -16.280 0.877 -3.466 1.00 27.30 787 MET A CA 1
ATOM 939 C C . MET A 1 149 ? -15.367 1.828 -2.691 1.00 27.33 787 MET A C 1
ATOM 940 O O . MET A 1 149 ? -14.933 2.859 -3.219 1.00 26.86 787 MET A O 1
ATOM 945 N N . ARG A 1 150 ? -15.083 1.493 -1.436 1.00 26.81 788 ARG A N 1
ATOM 946 C CA . ARG A 1 150 ? -14.139 2.273 -0.649 1.00 27.96 788 ARG A CA 1
ATOM 947 C C . ARG A 1 150 ? -12.738 2.237 -1.276 1.00 25.41 788 ARG A C 1
ATOM 948 O O . ARG A 1 150 ? -12.051 3.249 -1.287 1.00 24.86 788 ARG A O 1
ATOM 956 N N . HIS A 1 151 ? -12.328 1.080 -1.800 1.00 25.37 789 HIS A N 1
ATOM 957 C CA . HIS A 1 151 ? -11.033 0.958 -2.492 1.00 25.75 789 HIS A CA 1
ATOM 958 C C . HIS A 1 151 ? -10.961 1.833 -3.746 1.00 25.34 789 HIS A C 1
ATOM 959 O O . HIS A 1 151 ? -9.960 2.500 -3.980 1.00 24.18 789 HIS A O 1
ATOM 966 N N . LEU A 1 152 ? -12.021 1.807 -4.551 1.00 25.07 790 LEU A N 1
ATOM 967 C CA . LEU A 1 152 ? -12.135 2.713 -5.692 1.00 24.46 790 LEU A CA 1
ATOM 968 C C . LEU A 1 152 ? -11.978 4.160 -5.233 1.00 24.19 790 LEU A C 1
ATOM 969 O O . LEU A 1 152 ? -11.191 4.913 -5.797 1.00 24.68 790 LEU A O 1
ATOM 974 N N . SER A 1 153 ? -12.708 4.537 -4.187 1.00 25.02 791 SER A N 1
ATOM 975 C CA . SER A 1 153 ? -12.629 5.897 -3.638 1.00 25.58 791 SER A CA 1
ATOM 976 C C . SER A 1 153 ? -11.202 6.282 -3.254 1.00 25.82 791 SER A C 1
ATOM 977 O O . SER A 1 153 ? -10.751 7.401 -3.518 1.00 25.95 791 SER A O 1
ATOM 980 N N . GLN A 1 154 ? -10.499 5.344 -2.635 1.00 26.49 792 GLN A N 1
ATOM 981 C CA . GLN A 1 154 ? -9.125 5.570 -2.208 1.00 28.08 792 GLN A CA 1
ATOM 982 C C . GLN A 1 154 ? -8.196 5.813 -3.400 1.00 27.91 792 GLN A C 1
ATOM 983 O O . GLN A 1 154 ? -7.247 6.577 -3.287 1.00 28.69 792 GLN A O 1
ATOM 989 N N . GLU A 1 155 ? -8.490 5.188 -4.542 1.00 27.83 793 GLU A N 1
ATOM 990 C CA . GLU A 1 155 ? -7.707 5.403 -5.773 1.00 29.40 793 GLU A CA 1
ATOM 991 C C . GLU A 1 155 ? -7.574 6.871 -6.180 1.00 28.72 793 GLU A C 1
ATOM 992 O O . GLU A 1 155 ? -6.532 7.276 -6.715 1.00 27.40 793 GLU A O 1
ATOM 998 N N . PHE A 1 156 ? -8.626 7.656 -5.929 1.00 27.02 794 PHE A N 1
ATOM 999 C CA . PHE A 1 156 ? -8.627 9.081 -6.234 1.00 26.45 794 PHE A CA 1
ATOM 1000 C C . PHE A 1 156 ? -7.547 9.807 -5.447 1.00 27.48 794 PHE A C 1
ATOM 1001 O O . PHE A 1 156 ? -6.972 10.774 -5.942 1.00 26.98 794 PHE A O 1
ATOM 1009 N N . GLY A 1 157 ? -7.301 9.351 -4.216 1.00 28.15 795 GLY A N 1
ATOM 1010 C CA . GLY A 1 157 ? -6.182 9.839 -3.408 1.00 28.29 795 GLY A CA 1
ATOM 1011 C C . GLY A 1 157 ? -4.839 9.304 -3.880 1.00 28.50 795 GLY A C 1
ATOM 1012 O O . GLY A 1 157 ? -3.897 10.078 -4.099 1.00 29.17 795 GLY A O 1
ATOM 1013 N N . TRP A 1 158 ? -4.749 7.988 -4.067 1.00 29.07 796 TRP A N 1
ATOM 1014 C CA . TRP A 1 158 ? -3.476 7.358 -4.449 1.00 30.01 796 TRP A CA 1
ATOM 1015 C C . TRP A 1 158 ? -2.948 7.843 -5.794 1.00 31.57 796 TRP A C 1
ATOM 1016 O O . TRP A 1 158 ? -1.734 8.033 -5.958 1.00 31.80 796 TRP A O 1
ATOM 1027 N N . LEU A 1 159 ? -3.857 8.040 -6.747 1.00 29.27 797 LEU A N 1
ATOM 1028 C CA . LEU A 1 159 ? -3.499 8.568 -8.053 1.00 28.43 797 LEU A CA 1
ATOM 1029 C C . LEU A 1 159 ? -3.527 10.097 -8.101 1.00 26.97 797 LEU A C 1
ATOM 1030 O O . LEU A 1 159 ? -3.177 10.673 -9.121 1.00 27.20 797 LEU A O 1
ATOM 1035 N N . GLN A 1 160 ? -3.944 10.749 -7.010 1.00 27.23 798 GLN A N 1
ATOM 1036 C CA . GLN A 1 160 ? -4.037 12.224 -6.964 1.00 28.29 798 GLN A CA 1
ATOM 1037 C C . GLN A 1 160 ? -4.841 12.749 -8.171 1.00 26.49 798 GLN A C 1
ATOM 1038 O O . GLN A 1 160 ? -4.387 13.623 -8.913 1.00 26.88 798 GLN A O 1
ATOM 1044 N N . ILE A 1 161 ? -6.028 12.189 -8.373 1.00 24.95 799 ILE A N 1
ATOM 1045 C CA . ILE A 1 161 ? -6.872 12.561 -9.521 1.00 23.80 799 ILE A CA 1
ATOM 1046 C C . ILE A 1 161 ? -7.332 14.020 -9.387 1.00 22.85 799 ILE A C 1
ATOM 1047 O O . ILE A 1 161 ? -7.808 14.427 -8.343 1.00 22.04 799 ILE A O 1
ATOM 1052 N N . THR A 1 162 ? -7.192 14.801 -10.448 1.00 23.64 800 THR A N 1
ATOM 1053 C CA . THR A 1 162 ? -7.633 16.189 -10.416 1.00 24.52 800 THR A CA 1
ATOM 1054 C C . THR A 1 162 ? -9.141 16.288 -10.710 1.00 25.03 800 THR A C 1
ATOM 1055 O O . THR A 1 162 ? -9.726 15.356 -11.273 1.00 24.25 800 THR A O 1
ATOM 1059 N N . PRO A 1 163 ? -9.780 17.408 -10.310 1.00 25.08 801 PRO A N 1
ATOM 1060 C CA . PRO A 1 163 ? -11.208 17.562 -10.634 1.00 25.28 801 PRO A CA 1
ATOM 1061 C C . PRO A 1 163 ? -11.485 17.467 -12.143 1.00 24.12 801 PRO A C 1
ATOM 1062 O O . PRO A 1 163 ? -12.496 16.872 -12.538 1.00 22.53 801 PRO A O 1
ATOM 1066 N N . GLN A 1 164 ? -10.587 18.017 -12.966 1.00 23.62 802 GLN A N 1
ATOM 1067 C CA . GLN A 1 164 ? -10.732 17.965 -14.425 1.00 23.92 802 GLN A CA 1
ATOM 1068 C C . GLN A 1 164 ? -10.630 16.525 -14.932 1.00 23.38 802 GLN A C 1
ATOM 1069 O O . GLN A 1 164 ? -11.403 16.119 -15.804 1.00 23.47 802 GLN A O 1
ATOM 1075 N N . GLU A 1 165 ? -9.684 15.756 -14.385 1.00 22.75 803 GLU A N 1
ATOM 1076 C CA . GLU A 1 165 ? -9.533 14.353 -14.771 1.00 22.12 803 GLU A CA 1
ATOM 1077 C C . GLU A 1 165 ? -10.779 13.578 -14.342 1.00 21.26 803 GLU A C 1
ATOM 1078 O O . GLU A 1 165 ? -11.300 12.763 -15.103 1.00 21.17 803 GLU A O 1
ATOM 1084 N N . PHE A 1 166 ? -11.242 13.828 -13.122 1.00 20.11 804 PHE A N 1
ATOM 1085 C CA . PHE A 1 166 ? -12.469 13.190 -12.636 1.00 20.17 804 PHE A CA 1
ATOM 1086 C C . PHE A 1 166 ? -13.676 13.440 -13.565 1.00 19.35 804 PHE A C 1
ATOM 1087 O O . PHE A 1 166 ? -14.414 12.507 -13.899 1.00 18.40 804 PHE A O 1
ATOM 1095 N N . LEU A 1 167 ? -13.867 14.692 -13.970 1.00 17.98 805 LEU A N 1
ATOM 1096 C CA . LEU A 1 167 ? -14.997 15.047 -14.836 1.00 18.58 805 LEU A CA 1
ATOM 1097 C C . LEU A 1 167 ? -14.935 14.380 -16.210 1.00 18.29 805 LEU A C 1
ATOM 1098 O O . LEU A 1 167 ? -15.947 13.891 -16.710 1.00 17.59 805 LEU A O 1
ATOM 1103 N N . CYS A 1 168 ? -13.760 14.358 -16.822 1.00 18.65 806 CYS A N 1
ATOM 1104 C CA A CYS A 1 168 ? -13.608 13.750 -18.142 0.50 19.85 806 CYS A CA 1
ATOM 1105 C CA B CYS A 1 168 ? -13.644 13.764 -18.151 0.50 19.59 806 CYS A CA 1
ATOM 1106 C C . CYS A 1 168 ? -13.768 12.246 -18.078 1.00 19.22 806 CYS A C 1
ATOM 1107 O O . CYS A 1 168 ? -14.362 11.646 -18.963 1.00 17.72 806 CYS A O 1
ATOM 1112 N N . MET A 1 169 ? -13.214 11.646 -17.022 1.00 19.40 807 MET A N 1
ATOM 1113 C CA . MET A 1 169 ? -13.349 10.209 -16.816 1.00 19.89 807 MET A CA 1
ATOM 1114 C C . MET A 1 169 ? -14.811 9.822 -16.644 1.00 19.84 807 MET A C 1
ATOM 1115 O O . MET A 1 169 ? -15.268 8.819 -17.213 1.00 19.49 807 MET A O 1
ATOM 1120 N N . LYS A 1 170 ? -15.540 10.617 -15.858 1.00 18.50 808 LYS A N 1
ATOM 1121 C CA . LYS A 1 170 ? -16.930 10.310 -15.571 1.00 19.07 808 LYS A CA 1
ATOM 1122 C C . LYS A 1 170 ? -17.758 10.374 -16.853 1.00 18.74 808 LYS A C 1
ATOM 1123 O O . LYS A 1 170 ? -18.645 9.543 -17.068 1.00 17.62 808 LYS A O 1
ATOM 1129 N N . ALA A 1 171 ? -17.449 11.350 -17.704 1.00 18.29 809 ALA A N 1
ATOM 1130 C CA . ALA A 1 171 ? -18.160 11.497 -18.972 1.00 18.82 809 ALA A CA 1
ATOM 1131 C C . ALA A 1 171 ? -17.867 10.285 -19.880 1.00 19.57 809 ALA A C 1
ATOM 1132 O O . ALA A 1 171 ? -18.782 9.730 -20.496 1.00 19.37 809 ALA A O 1
ATOM 1134 N N . LEU A 1 172 ? -16.606 9.841 -19.905 1.00 19.35 810 LEU A N 1
ATOM 1135 C CA . LEU A 1 172 ? -16.218 8.649 -20.675 1.00 20.96 810 LEU A CA 1
ATOM 1136 C C . LEU A 1 172 ? -16.928 7.381 -20.214 1.00 21.60 810 LEU A C 1
ATOM 1137 O O . LEU A 1 172 ? -17.263 6.511 -21.024 1.00 21.86 810 LEU A O 1
ATOM 1142 N N . LEU A 1 173 ? -17.168 7.285 -18.909 1.00 21.28 811 LEU A N 1
ATOM 1143 C CA . LEU A 1 173 ? -17.875 6.154 -18.323 1.00 21.30 811 LEU A CA 1
ATOM 1144 C C . LEU A 1 173 ? -19.280 5.955 -18.901 1.00 21.46 811 LEU A C 1
ATOM 1145 O O . LEU A 1 173 ? -19.767 4.821 -19.019 1.00 21.29 811 LEU A O 1
ATOM 1150 N N . LEU A 1 174 ? -19.941 7.066 -19.238 1.00 20.26 812 LEU A N 1
ATOM 1151 C CA . LEU A 1 174 ? -21.235 7.023 -19.913 1.00 20.39 812 LEU A CA 1
ATOM 1152 C C . LEU A 1 174 ? -21.150 6.283 -21.240 1.00 19.76 812 LEU A C 1
ATOM 1153 O O . LEU A 1 174 ? -22.131 5.672 -21.679 1.00 19.77 812 LEU A O 1
ATOM 1158 N N . PHE A 1 175 ? -19.985 6.354 -21.882 1.00 18.96 813 PHE A N 1
ATOM 1159 C CA . PHE A 1 175 ? -19.800 5.756 -23.211 1.00 20.34 813 PHE A CA 1
ATOM 1160 C C . PHE A 1 175 ? -18.985 4.473 -23.137 1.00 20.93 813 PHE A C 1
ATOM 1161 O O . PHE A 1 175 ? -18.266 4.122 -24.096 1.00 21.35 813 PHE A O 1
ATOM 1169 N N . SER A 1 176 ? -19.104 3.763 -22.012 1.00 19.93 814 SER A N 1
ATOM 1170 C CA . SER A 1 176 ? -18.268 2.579 -21.813 1.00 21.09 814 SER A CA 1
ATOM 1171 C C . SER A 1 176 ? -19.032 1.265 -21.623 1.00 21.09 814 SER A C 1
ATOM 1172 O O . SER A 1 176 ? -18.456 0.289 -21.148 1.00 20.93 814 SER A O 1
ATOM 1175 N N . ILE A 1 177 ? -20.306 1.234 -22.010 1.00 21.10 815 ILE A N 1
ATOM 1176 C CA . ILE A 1 177 ? -21.098 -0.004 -21.952 1.00 22.36 815 ILE A CA 1
ATOM 1177 C C . ILE A 1 177 ? -22.182 -0.067 -23.048 1.00 23.74 815 ILE A C 1
ATOM 1178 O O . ILE A 1 177 ? -23.048 0.823 -23.141 1.00 23.73 815 ILE A O 1
ATOM 1183 N N . ILE A 1 178 ? -22.119 -1.107 -23.882 1.00 22.55 816 ILE A N 1
ATOM 1184 C CA . ILE A 1 178 ? -23.013 -1.210 -25.054 1.00 24.21 816 ILE A CA 1
ATOM 1185 C C . ILE A 1 178 ? -23.507 -2.646 -25.314 1.00 24.62 816 ILE A C 1
ATOM 1186 O O . ILE A 1 178 ? -22.885 -3.594 -24.841 1.00 23.26 816 ILE A O 1
ATOM 1191 N N . PRO A 1 179 ? -24.630 -2.803 -26.063 1.00 25.00 817 PRO A N 1
ATOM 1192 C CA . PRO A 1 179 ? -25.062 -4.139 -26.493 1.00 25.83 817 PRO A CA 1
ATOM 1193 C C . PRO A 1 179 ? -24.017 -4.799 -27.398 1.00 25.66 817 PRO A C 1
ATOM 1194 O O . PRO A 1 179 ? -23.392 -4.124 -28.206 1.00 24.69 817 PRO A O 1
ATOM 1198 N N . VAL A 1 180 ? -23.848 -6.107 -27.258 1.00 27.59 818 VAL A N 1
ATOM 1199 C CA . VAL A 1 180 ? -22.873 -6.861 -28.047 1.00 30.14 818 VAL A CA 1
ATOM 1200 C C . VAL A 1 180 ? -23.159 -6.784 -29.545 1.00 31.77 818 VAL A C 1
ATOM 1201 O O . VAL A 1 180 ? -22.233 -6.707 -30.342 1.00 32.92 818 VAL A O 1
ATOM 1205 N N . ASP A 1 181 ? -24.428 -6.781 -29.925 1.00 34.98 819 ASP A N 1
ATOM 1206 C CA . ASP A 1 181 ? -24.767 -6.639 -31.342 1.00 38.62 819 ASP A CA 1
ATOM 1207 C C . ASP A 1 181 ? -25.056 -5.188 -31.733 1.00 38.86 819 ASP A C 1
ATOM 1208 O O . ASP A 1 181 ? -25.645 -4.916 -32.780 1.00 40.51 819 ASP A O 1
ATOM 1213 N N . GLY A 1 182 ? -24.648 -4.257 -30.878 1.00 37.00 820 GLY A N 1
ATOM 1214 C CA . GLY A 1 182 ? -24.555 -2.858 -31.277 1.00 33.85 820 GLY A CA 1
ATOM 1215 C C . GLY A 1 182 ? -25.748 -1.980 -30.960 1.00 33.43 820 GLY A C 1
ATOM 1216 O O . GLY A 1 182 ? -26.846 -2.458 -30.668 1.00 31.41 820 GLY A O 1
ATOM 1217 N N . LEU A 1 183 ? -25.504 -0.676 -31.023 1.00 32.34 821 LEU A N 1
ATOM 1218 C CA . LEU A 1 183 ? -26.533 0.334 -30.851 1.00 31.63 821 LEU A CA 1
ATOM 1219 C C . LEU A 1 183 ? -27.252 0.571 -32.183 1.00 31.78 821 LEU A C 1
ATOM 1220 O O . LEU A 1 183 ? -26.787 0.100 -33.222 1.00 31.40 821 LEU A O 1
ATOM 1225 N N . LYS A 1 184 ? -28.373 1.292 -32.150 1.00 32.82 822 LYS A N 1
ATOM 1226 C CA . LYS A 1 184 ? -29.078 1.683 -33.376 1.00 35.45 822 LYS A CA 1
ATOM 1227 C C . LYS A 1 184 ? -28.210 2.480 -34.357 1.00 34.77 822 LYS A C 1
ATOM 1228 O O . LYS A 1 184 ? -28.221 2.212 -35.559 1.00 34.80 822 LYS A O 1
ATOM 1234 N N . ASN A 1 185 ? -27.454 3.455 -33.856 1.00 32.22 823 ASN A N 1
ATOM 1235 C CA . ASN A 1 185 ? -26.442 4.095 -34.687 1.00 32.39 823 ASN A CA 1
ATOM 1236 C C . ASN A 1 185 ? -25.069 3.996 -34.031 1.00 31.21 823 ASN A C 1
ATOM 1237 O O . ASN A 1 185 ? -24.584 4.950 -33.424 1.00 28.72 823 ASN A O 1
ATOM 1242 N N . GLN A 1 186 ? -24.455 2.824 -34.178 1.00 30.23 824 GLN A N 1
ATOM 1243 C CA . GLN A 1 186 ? -23.131 2.555 -33.627 1.00 30.07 824 GLN A CA 1
ATOM 1244 C C . GLN A 1 186 ? -22.056 3.511 -34.134 1.00 28.12 824 GLN A C 1
ATOM 1245 O O . GLN A 1 186 ? -21.192 3.925 -33.371 1.00 26.61 824 GLN A O 1
ATOM 1251 N N . LYS A 1 187 ? -22.109 3.874 -35.414 1.00 27.44 825 LYS A N 1
ATOM 1252 C CA . LYS A 1 187 ? -21.077 4.753 -35.983 1.00 27.89 825 LYS A CA 1
ATOM 1253 C C . LYS A 1 187 ? -20.980 6.123 -35.297 1.00 26.59 825 LYS A C 1
ATOM 1254 O O . LYS A 1 187 ? -19.877 6.596 -35.016 1.00 26.20 825 LYS A O 1
ATOM 1260 N N . PHE A 1 188 ? -22.126 6.749 -35.030 1.00 25.20 826 PHE A N 1
ATOM 1261 C CA . PHE A 1 188 ? -22.165 8.017 -34.292 1.00 26.19 826 PHE A CA 1
ATOM 1262 C C . PHE A 1 188 ? -21.647 7.825 -32.865 1.00 24.19 826 PHE A C 1
ATOM 1263 O O . PHE A 1 188 ? -20.951 8.687 -32.328 1.00 25.14 826 PHE A O 1
ATOM 1271 N N . PHE A 1 189 ? -22.002 6.701 -32.251 1.00 22.08 827 PHE A N 1
ATOM 1272 C CA . PHE A 1 189 ? -21.506 6.378 -30.917 1.00 21.34 827 PHE A CA 1
ATOM 1273 C C . PHE A 1 189 ? -19.983 6.246 -30.914 1.00 20.65 827 PHE A C 1
ATOM 1274 O O . PHE A 1 189 ? -19.310 6.824 -30.061 1.00 18.76 827 PHE A O 1
ATOM 1282 N N . ASP A 1 190 ? -19.452 5.462 -31.849 1.00 20.85 828 ASP A N 1
ATOM 1283 C CA . ASP A 1 190 ? -18.002 5.246 -31.937 1.00 21.92 828 ASP A CA 1
ATOM 1284 C C . ASP A 1 190 ? -17.232 6.567 -32.084 1.00 22.04 828 ASP A C 1
ATOM 1285 O O . ASP A 1 190 ? -16.199 6.760 -31.444 1.00 21.61 828 ASP A O 1
ATOM 1290 N N . GLU A 1 191 ? -17.751 7.471 -32.916 1.00 22.91 829 GLU A N 1
ATOM 1291 C CA . GLU A 1 191 ? -17.152 8.794 -33.120 1.00 24.89 829 GLU A CA 1
ATOM 1292 C C . GLU A 1 191 ? -17.166 9.619 -31.846 1.00 23.62 829 GLU A C 1
ATOM 1293 O O . GLU A 1 191 ? -16.176 10.265 -31.516 1.00 23.57 829 GLU A O 1
ATOM 1299 N N . LEU A 1 192 ? -18.297 9.613 -31.146 1.00 22.87 830 LEU A N 1
ATOM 1300 C CA . LEU A 1 192 ? -18.439 10.404 -29.933 1.00 23.17 830 LEU A CA 1
ATOM 1301 C C . LEU A 1 192 ? -17.487 9.884 -28.866 1.00 22.14 830 LEU A C 1
ATOM 1302 O O . LEU A 1 192 ? -16.768 10.670 -28.239 1.00 21.74 830 LEU A O 1
ATOM 1307 N N . ARG A 1 193 ? -17.469 8.563 -28.674 1.00 21.42 831 ARG A N 1
ATOM 1308 C CA . ARG A 1 193 ? -16.588 7.954 -27.666 1.00 22.12 831 ARG A CA 1
ATOM 1309 C C . ARG A 1 193 ? -15.133 8.285 -27.983 1.00 21.24 831 ARG A C 1
ATOM 1310 O O . ARG A 1 193 ? -14.352 8.626 -27.081 1.00 20.42 831 ARG A O 1
ATOM 1318 N N . MET A 1 194 ? -14.778 8.206 -29.266 1.00 21.19 832 MET A N 1
ATOM 1319 C CA . MET A 1 194 ? -13.438 8.617 -29.695 1.00 22.81 832 MET A CA 1
ATOM 1320 C C . MET A 1 194 ? -13.114 10.054 -29.255 1.00 22.04 832 MET A C 1
ATOM 1321 O O . MET A 1 194 ? -12.042 10.307 -28.704 1.00 22.17 832 MET A O 1
ATOM 1326 N N . ASN A 1 195 ? -14.044 10.980 -29.490 1.00 21.85 833 ASN A N 1
ATOM 1327 C CA . ASN A 1 195 ? -13.867 12.377 -29.071 1.00 23.04 833 ASN A CA 1
ATOM 1328 C C . ASN A 1 195 ? -13.744 12.565 -27.562 1.00 22.64 833 ASN A C 1
ATOM 1329 O O . ASN A 1 195 ? -13.016 13.442 -27.115 1.00 22.77 833 ASN A O 1
ATOM 1334 N N . TYR A 1 196 ? -14.440 11.742 -26.783 1.00 21.43 834 TYR A N 1
ATOM 1335 C CA . TYR A 1 196 ? -14.297 11.816 -25.324 1.00 22.47 834 TYR A CA 1
ATOM 1336 C C . TYR A 1 196 ? -12.942 11.272 -24.848 1.00 22.56 834 TYR A C 1
ATOM 1337 O O . TYR A 1 196 ? -12.341 11.814 -23.921 1.00 22.61 834 TYR A O 1
ATOM 1346 N N . ILE A 1 197 ? -12.450 10.223 -25.503 1.00 22.78 835 ILE A N 1
ATOM 1347 C CA . ILE A 1 197 ? -11.090 9.733 -25.259 1.00 22.63 835 ILE A CA 1
ATOM 1348 C C . ILE A 1 197 ? -10.051 10.817 -25.592 1.00 23.46 835 ILE A C 1
ATOM 1349 O O . ILE A 1 197 ? -9.132 11.054 -24.801 1.00 23.45 835 ILE A 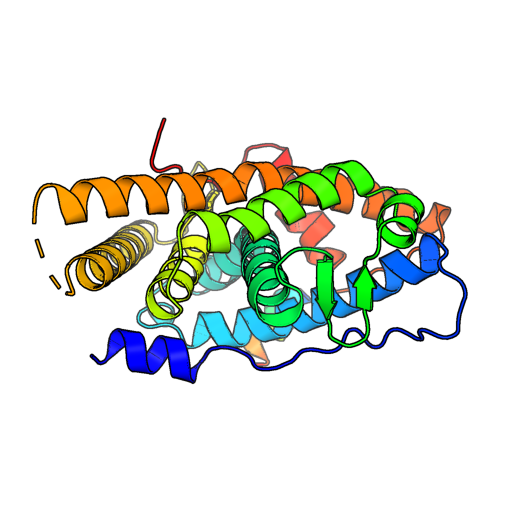O 1
ATOM 1354 N N . LYS A 1 198 ? -10.212 11.491 -26.738 1.00 25.49 836 LYS A N 1
ATOM 1355 C CA . LYS A 1 198 ? -9.314 12.600 -27.126 1.00 26.62 836 LYS A CA 1
ATOM 1356 C C . LYS A 1 198 ? -9.282 13.715 -26.088 1.00 27.08 836 LYS A C 1
ATOM 1357 O O . LYS A 1 198 ? -8.213 14.223 -25.770 1.00 25.96 836 LYS A O 1
ATOM 1363 N N . GLU A 1 199 ? -10.453 14.094 -25.575 1.00 26.65 837 GLU A N 1
ATOM 1364 C CA . GLU A 1 199 ? -10.550 15.119 -24.533 1.00 28.06 837 GLU A CA 1
ATOM 1365 C C . GLU A 1 199 ? -9.800 14.725 -23.256 1.00 28.21 837 GLU A C 1
ATOM 1366 O O . GLU A 1 199 ? -9.105 15.556 -22.672 1.00 28.46 837 GLU A O 1
ATOM 1372 N N . LEU A 1 200 ? -9.940 13.469 -22.831 1.00 27.40 838 LEU A N 1
ATOM 1373 C CA . LEU A 1 200 ? -9.137 12.947 -21.711 1.00 28.52 838 LEU A CA 1
ATOM 1374 C C . LEU A 1 200 ? -7.625 13.055 -21.962 1.00 29.73 838 LEU A C 1
ATOM 1375 O O . LEU A 1 200 ? -6.855 13.434 -21.063 1.00 27.71 838 LEU A O 1
ATOM 1380 N N . ASP A 1 201 ? -7.213 12.712 -23.180 1.00 29.82 839 ASP A N 1
ATOM 1381 C CA . ASP A 1 201 ? -5.824 12.849 -23.605 1.00 32.19 839 ASP A CA 1
ATOM 1382 C C . ASP A 1 201 ? -5.349 14.304 -23.459 1.00 32.51 839 ASP A C 1
ATOM 1383 O O . ASP A 1 201 ? -4.285 14.549 -22.891 1.00 33.22 839 ASP A O 1
ATOM 1388 N N . ARG A 1 202 ? -6.150 15.263 -23.931 1.00 33.11 840 ARG A N 1
ATOM 1389 C CA . ARG A 1 202 ? -5.781 16.688 -23.860 1.00 35.40 840 ARG A CA 1
ATOM 1390 C C . ARG A 1 202 ? -5.648 17.190 -22.426 1.00 35.82 840 ARG A C 1
ATOM 1391 O O . ARG A 1 202 ? -4.763 17.988 -22.118 1.00 35.91 840 ARG A O 1
ATOM 1399 N N . ILE A 1 203 ? -6.536 16.719 -21.555 1.00 35.15 841 ILE A N 1
ATOM 1400 C CA . ILE A 1 203 ? -6.471 17.061 -20.135 1.00 36.36 841 ILE A CA 1
ATOM 1401 C C . ILE A 1 203 ? -5.159 16.599 -19.496 1.00 36.39 841 ILE A C 1
ATOM 1402 O O . ILE A 1 203 ? -4.546 17.351 -18.738 1.00 36.39 841 ILE A O 1
ATOM 1407 N N . ILE A 1 204 ? -4.731 15.382 -19.830 1.00 36.54 842 ILE A N 1
ATOM 1408 C CA . ILE A 1 204 ? -3.443 14.850 -19.385 1.00 38.39 842 ILE A CA 1
ATOM 1409 C C . ILE A 1 204 ? -2.297 15.708 -19.915 1.00 39.44 842 ILE A C 1
ATOM 1410 O O . ILE A 1 204 ? -1.413 16.097 -19.156 1.00 40.30 842 ILE A O 1
ATOM 1415 N N . ALA A 1 205 ? -2.337 16.000 -21.216 1.00 40.15 843 ALA A N 1
ATOM 1416 C CA . ALA A 1 205 ? -1.281 16.741 -21.909 1.00 44.69 843 ALA A CA 1
ATOM 1417 C C . ALA A 1 205 ? -1.170 18.211 -21.508 1.00 47.95 843 ALA A C 1
ATOM 1418 O O . ALA A 1 205 ? -0.161 18.854 -21.795 1.00 49.57 843 ALA A O 1
ATOM 1420 N N . CYS A 1 206 ? -2.200 18.741 -20.852 1.00 50.76 844 CYS A N 1
ATOM 1421 C CA . CYS A 1 206 ? -2.187 20.129 -20.386 1.00 54.25 844 CYS A CA 1
ATOM 1422 C C . CYS A 1 206 ? -1.059 20.373 -19.379 1.00 53.39 844 CYS A C 1
ATOM 1423 O O . CYS A 1 206 ? -0.223 21.259 -19.574 1.00 52.32 844 CYS A O 1
ATOM 1426 N N . PRO A 1 211 ? 6.488 13.258 -22.860 1.00 61.77 849 PRO A N 1
ATOM 1427 C CA . PRO A 1 211 ? 5.670 12.271 -23.563 1.00 58.65 849 PRO A CA 1
ATOM 1428 C C . PRO A 1 211 ? 5.498 10.981 -22.766 1.00 59.07 849 PRO A C 1
ATOM 1429 O O . PRO A 1 211 ? 4.435 10.353 -22.825 1.00 57.27 849 PRO A O 1
ATOM 1433 N N . THR A 1 212 ? 6.539 10.589 -22.034 1.00 56.47 850 THR A N 1
ATOM 1434 C CA . THR A 1 212 ? 6.479 9.400 -21.185 1.00 53.76 850 THR A CA 1
ATOM 1435 C C . THR A 1 212 ? 5.594 9.669 -19.961 1.00 51.53 850 THR A C 1
ATOM 1436 O O . THR A 1 212 ? 4.944 8.761 -19.434 1.00 49.02 850 THR A O 1
ATOM 1440 N N . SER A 1 213 ? 5.574 10.926 -19.523 1.00 48.68 851 SER A N 1
ATOM 1441 C CA . SER A 1 213 ? 4.732 11.357 -18.415 1.00 47.25 851 SER A CA 1
ATOM 1442 C C . SER A 1 213 ? 3.240 11.253 -18.772 1.00 44.21 851 SER A C 1
ATOM 1443 O O . SER A 1 213 ? 2.462 10.664 -18.017 1.00 42.90 851 SER A O 1
ATOM 1446 N N . CYS A 1 214 ? 2.855 11.813 -19.920 1.00 41.95 852 CYS A N 1
ATOM 1447 C CA . CYS A 1 214 ? 1.491 11.679 -20.440 1.00 42.62 852 CYS A CA 1
ATOM 1448 C C . CYS A 1 214 ? 1.075 10.222 -20.585 1.00 40.61 852 CYS A C 1
ATOM 1449 O O . CYS A 1 214 ? -0.025 9.841 -20.179 1.00 37.61 852 CYS A O 1
ATOM 1452 N N . SER A 1 215 ? 1.973 9.425 -21.163 1.00 38.06 853 SER A N 1
ATOM 1453 C CA . SER A 1 215 ? 1.741 8.011 -21.431 1.00 37.78 853 SER A CA 1
ATOM 1454 C C . SER A 1 215 ? 1.436 7.218 -20.157 1.00 34.90 853 SER A C 1
ATOM 1455 O O . SER A 1 215 ? 0.480 6.449 -20.110 1.00 34.62 853 SER A O 1
ATOM 1458 N N . ARG A 1 216 ? 2.247 7.423 -19.128 1.00 33.27 854 ARG A N 1
ATOM 1459 C CA . ARG A 1 216 ? 2.040 6.785 -17.837 1.00 33.70 854 ARG A CA 1
ATOM 1460 C C . ARG A 1 216 ? 0.685 7.173 -17.228 1.00 30.75 854 ARG A C 1
ATOM 1461 O O . ARG A 1 216 ? -0.062 6.321 -16.749 1.00 30.02 854 ARG A O 1
ATOM 1469 N N . ARG A 1 217 ? 0.380 8.463 -17.270 1.00 29.60 855 ARG A N 1
ATOM 1470 C CA . ARG A 1 217 ? -0.868 8.987 -16.728 1.00 29.66 855 ARG A CA 1
ATOM 1471 C C . ARG A 1 217 ? -2.094 8.397 -17.423 1.00 27.52 855 ARG A C 1
ATOM 1472 O O . ARG A 1 217 ? -3.051 7.994 -16.764 1.00 28.08 855 ARG A O 1
ATOM 1480 N N . PHE A 1 218 ? -2.049 8.340 -18.750 1.00 25.84 856 PHE A N 1
ATOM 1481 C CA . PHE A 1 218 ? -3.154 7.812 -19.531 1.00 25.55 856 PHE A CA 1
ATOM 1482 C C . PHE A 1 218 ? -3.392 6.339 -19.202 1.00 24.99 856 PHE A C 1
ATOM 1483 O O . PHE A 1 218 ? -4.551 5.902 -19.064 1.00 24.63 856 PHE A O 1
ATOM 1491 N N . TYR A 1 219 ? -2.298 5.588 -19.056 1.00 23.14 857 TYR A N 1
ATOM 1492 C CA . TYR A 1 219 ? -2.371 4.205 -18.628 1.00 24.66 857 TYR A CA 1
ATOM 1493 C C . TYR A 1 219 ? -3.046 4.082 -17.251 1.00 23.29 857 TYR A C 1
ATOM 1494 O O . TYR A 1 219 ? -3.930 3.255 -17.081 1.00 23.11 857 TYR A O 1
ATOM 1503 N N . GLN A 1 220 ? -2.628 4.903 -16.287 1.00 23.30 858 GLN A N 1
ATOM 1504 C CA . GLN A 1 220 ? -3.221 4.890 -14.941 1.00 24.29 858 GLN A CA 1
ATOM 1505 C C . GLN A 1 220 ? -4.724 5.169 -14.955 1.00 23.85 858 GLN A C 1
ATOM 1506 O O . GLN A 1 220 ? -5.484 4.478 -14.281 1.00 23.50 858 GLN A O 1
ATOM 1512 N N . LEU A 1 221 ? -5.137 6.170 -15.733 1.00 23.38 859 LEU A N 1
ATOM 1513 C CA . LEU A 1 221 ? -6.548 6.567 -15.809 1.00 24.51 859 LEU A CA 1
ATOM 1514 C C . LEU A 1 221 ? -7.435 5.546 -16.530 1.00 24.34 859 LEU A C 1
ATOM 1515 O O . LEU A 1 221 ? -8.568 5.307 -16.113 1.00 23.73 859 LEU A O 1
ATOM 1520 N N . THR A 1 222 ? -6.921 4.926 -17.591 1.00 24.96 860 THR A N 1
ATOM 1521 C CA . THR A 1 222 ? -7.692 3.902 -18.303 1.00 24.22 860 THR A CA 1
ATOM 1522 C C . THR A 1 222 ? -7.840 2.652 -17.433 1.00 24.23 860 THR A C 1
ATOM 1523 O O . THR A 1 222 ? -8.867 1.960 -17.468 1.00 23.35 860 THR A O 1
ATOM 1527 N N . LYS A 1 223 ? -6.821 2.389 -16.627 1.00 23.83 861 LYS A N 1
ATOM 1528 C CA . LYS A 1 223 ? -6.842 1.263 -15.716 1.00 24.17 861 LYS A CA 1
ATOM 1529 C C . LYS A 1 223 ? -7.863 1.538 -14.605 1.00 23.08 861 LYS A C 1
ATOM 1530 O O . LYS A 1 223 ? -8.624 0.664 -14.248 1.00 23.09 861 LYS A O 1
ATOM 1536 N N . LEU A 1 224 ? -7.884 2.763 -14.088 1.00 21.83 862 LEU A N 1
ATOM 1537 C CA . LEU A 1 224 ? -8.885 3.159 -13.102 1.00 22.50 862 LEU A CA 1
ATOM 1538 C C . LEU A 1 224 ? -10.311 3.032 -13.669 1.00 21.91 862 LEU A C 1
ATOM 1539 O O . LEU A 1 224 ? -11.185 2.469 -13.023 1.00 21.89 862 LEU A O 1
ATOM 1544 N N . LEU A 1 225 ? -10.537 3.552 -14.871 1.00 22.39 863 LEU A N 1
ATOM 1545 C CA . LEU A 1 225 ? -11.839 3.404 -15.539 1.00 22.30 863 LEU A CA 1
ATOM 1546 C C . LEU A 1 225 ? -12.291 1.939 -15.727 1.00 22.27 863 LEU A C 1
ATOM 1547 O O . LEU A 1 225 ? -13.450 1.605 -15.437 1.00 21.63 863 LEU A O 1
ATOM 1552 N N . ASP A 1 226 ? -11.386 1.077 -16.207 1.00 21.64 864 ASP A N 1
ATOM 1553 C CA . ASP A 1 226 ? -11.676 -0.363 -16.339 1.00 23.34 864 ASP A CA 1
ATOM 1554 C C . ASP A 1 226 ? -12.130 -0.946 -14.992 1.00 23.39 864 ASP A C 1
ATOM 1555 O O . ASP A 1 226 ? -13.052 -1.760 -14.949 1.00 25.06 864 ASP A O 1
ATOM 1560 N N . SER A 1 227 ? -11.507 -0.498 -13.902 1.00 22.54 865 SER A N 1
ATOM 1561 C CA . SER A 1 227 ? -11.759 -1.057 -12.564 1.00 22.37 865 SER A CA 1
ATOM 1562 C C . SER A 1 227 ? -13.140 -0.716 -11.987 1.00 21.82 865 SER A C 1
ATOM 1563 O O . SER A 1 227 ? -13.596 -1.354 -11.026 1.00 21.04 865 SER A O 1
ATOM 1566 N N . VAL A 1 228 ? -13.800 0.288 -12.562 1.00 20.75 866 VAL A N 1
ATOM 1567 C CA . VAL A 1 228 ? -15.181 0.606 -12.176 1.00 20.33 866 VAL A CA 1
ATOM 1568 C C . VAL A 1 228 ? -16.143 -0.525 -12.565 1.00 19.94 866 VAL A C 1
ATOM 1569 O O . VAL A 1 228 ? -17.091 -0.839 -11.827 1.00 19.95 866 VAL A O 1
ATOM 1573 N N . GLN A 1 229 ? -15.892 -1.121 -13.724 1.00 19.50 867 GLN A N 1
ATOM 1574 C CA . GLN A 1 229 ? -16.808 -2.098 -14.323 1.00 21.41 867 GLN A CA 1
ATOM 1575 C C . GLN A 1 229 ? -17.096 -3.354 -13.465 1.00 20.78 867 GLN A C 1
ATOM 1576 O O . GLN A 1 229 ? -18.267 -3.689 -13.258 1.00 21.57 867 GLN A O 1
ATOM 1582 N N . PRO A 1 230 ? -16.049 -4.031 -12.938 1.00 21.60 868 PRO A N 1
AT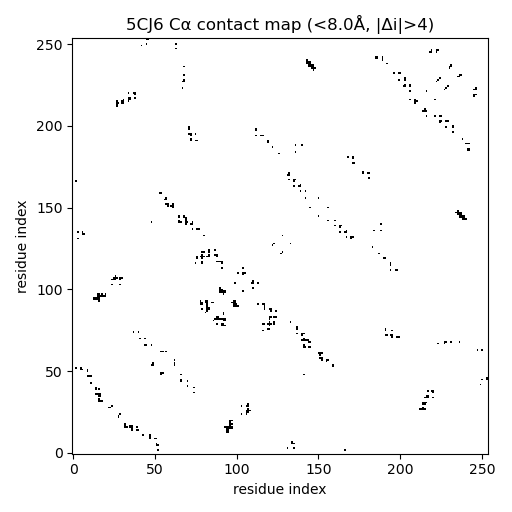OM 1583 C CA . PRO A 1 230 ? -16.343 -5.179 -12.051 1.00 21.39 868 PRO A CA 1
ATOM 1584 C C . PRO A 1 230 ? -17.115 -4.774 -10.797 1.00 21.22 868 PRO A C 1
ATOM 1585 O O . PRO A 1 230 ? -17.959 -5.538 -10.320 1.00 20.41 868 PRO A O 1
ATOM 1589 N N . ILE A 1 231 ? -16.824 -3.586 -10.258 1.00 19.94 869 ILE A N 1
ATOM 1590 C CA . ILE A 1 231 ? -17.556 -3.090 -9.105 1.00 20.33 869 ILE A CA 1
ATOM 1591 C C . ILE A 1 231 ? -19.024 -2.855 -9.474 1.00 20.01 869 ILE A C 1
ATOM 1592 O O . ILE A 1 231 ? -19.917 -3.303 -8.763 1.00 20.34 869 ILE A O 1
ATOM 1597 N N . ALA A 1 232 ? -19.259 -2.185 -10.603 1.00 19.53 870 ALA A N 1
ATOM 1598 C CA . ALA A 1 232 ? -20.613 -1.976 -11.109 1.00 19.90 870 ALA A CA 1
ATOM 1599 C C . ALA A 1 232 ? -21.329 -3.310 -11.322 1.00 20.39 870 ALA A C 1
ATOM 1600 O O . ALA A 1 232 ? -22.511 -3.413 -11.019 1.00 20.23 870 ALA A O 1
ATOM 1602 N N . ARG A 1 233 ? -20.626 -4.317 -11.846 1.00 21.49 871 ARG A N 1
ATOM 1603 C CA . ARG A 1 233 ? -21.260 -5.631 -12.060 1.00 22.61 871 ARG A CA 1
ATOM 1604 C C . ARG A 1 233 ? -21.715 -6.274 -10.758 1.00 21.96 871 ARG A C 1
ATOM 1605 O O . ARG A 1 233 ? -22.793 -6.847 -10.692 1.00 21.66 871 ARG A O 1
ATOM 1613 N N . GLU A 1 234 ? -20.881 -6.199 -9.732 1.00 22.90 872 GLU A N 1
ATOM 1614 C CA . GLU A 1 234 ? -21.268 -6.703 -8.421 1.00 23.81 872 GLU A CA 1
ATOM 1615 C C . GLU A 1 234 ? -22.496 -5.981 -7.878 1.00 21.68 872 GLU A C 1
ATOM 1616 O O . GLU A 1 234 ? -23.396 -6.616 -7.319 1.00 19.80 872 GLU A O 1
ATOM 1622 N N . LEU A 1 235 ? -22.549 -4.662 -8.051 1.00 20.28 873 LEU A N 1
ATOM 1623 C CA . LEU A 1 235 ? -23.733 -3.926 -7.586 1.00 20.73 873 LEU A CA 1
ATOM 1624 C C . LEU A 1 235 ? -24.965 -4.282 -8.391 1.00 19.97 873 LEU A C 1
ATOM 1625 O O . LEU A 1 235 ? -26.068 -4.348 -7.841 1.00 19.91 873 LEU A O 1
ATOM 1630 N N . HIS A 1 236 ? -24.778 -4.507 -9.693 1.00 18.92 874 HIS A N 1
ATOM 1631 C CA . HIS A 1 236 ? -25.883 -4.951 -10.545 1.00 20.18 874 HIS A CA 1
ATOM 1632 C C . HIS A 1 236 ? -26.453 -6.287 -10.080 1.00 19.81 874 HIS A C 1
ATOM 1633 O O . HIS A 1 236 ? -27.676 -6.461 -10.004 1.00 19.05 874 HIS A O 1
ATOM 1640 N N . GLN A 1 237 ? -25.559 -7.229 -9.786 1.00 19.73 875 GLN A N 1
ATOM 1641 C CA . GLN A 1 237 ? -25.970 -8.542 -9.288 1.00 20.37 875 GLN A CA 1
ATOM 1642 C C . GLN A 1 237 ? -26.693 -8.435 -7.955 1.00 20.18 875 GLN A C 1
ATOM 1643 O O . GLN A 1 237 ? -27.739 -9.052 -7.771 1.00 18.71 875 GLN A O 1
ATOM 1649 N N . PHE A 1 238 ? -26.123 -7.664 -7.028 1.00 20.61 876 PHE A N 1
ATOM 1650 C CA . PHE A 1 238 ? -26.744 -7.445 -5.718 1.00 21.60 876 PHE A CA 1
ATOM 1651 C C . PHE A 1 238 ? -28.140 -6.812 -5.846 1.00 21.11 876 PHE A C 1
ATOM 1652 O O . PHE A 1 238 ? -29.096 -7.251 -5.196 1.00 21.04 876 PHE A O 1
ATOM 1660 N N . THR A 1 239 ? -28.250 -5.785 -6.681 1.00 21.01 877 THR A N 1
ATOM 1661 C CA . THR A 1 239 ? -29.513 -5.054 -6.868 1.00 20.57 877 THR A CA 1
ATOM 1662 C C . THR A 1 239 ? -30.614 -5.931 -7.501 1.00 20.53 877 THR A C 1
ATOM 1663 O O . THR A 1 239 ? -31.783 -5.888 -7.097 1.00 20.22 877 THR A O 1
ATOM 1667 N N . PHE A 1 240 ? -30.227 -6.718 -8.500 1.00 19.93 878 PHE A N 1
ATOM 1668 C CA . PHE A 1 240 ? -31.155 -7.628 -9.157 1.00 20.04 878 PHE A CA 1
ATOM 1669 C C . PHE A 1 240 ? -31.674 -8.649 -8.140 1.00 20.42 878 PHE A C 1
ATOM 1670 O O . PHE A 1 240 ? -32.886 -8.824 -8.011 1.00 19.22 878 PHE A O 1
ATOM 1678 N N . ASP A 1 241 ? -30.757 -9.292 -7.410 1.00 20.94 879 ASP A N 1
ATOM 1679 C CA . ASP A 1 241 ? -31.131 -10.279 -6.391 1.00 23.43 879 ASP A CA 1
ATOM 1680 C C . ASP A 1 241 ? -32.084 -9.655 -5.371 1.00 23.14 879 ASP A C 1
ATOM 1681 O O . ASP A 1 241 ? -33.114 -10.244 -5.007 1.00 21.63 879 ASP A O 1
ATOM 1686 N N . LEU A 1 242 ? -31.737 -8.453 -4.919 1.00 22.19 880 LEU A N 1
ATOM 1687 C CA . LEU A 1 242 ? -32.573 -7.747 -3.970 1.00 22.35 880 LEU A CA 1
ATOM 1688 C C . LEU A 1 242 ? -33.981 -7.468 -4.537 1.00 21.41 880 LEU A C 1
ATOM 1689 O O . LEU A 1 242 ? -34.969 -7.699 -3.852 1.00 21.45 880 LEU A O 1
ATOM 1694 N N . LEU A 1 243 ? -34.072 -6.992 -5.777 1.00 21.72 881 LEU A N 1
ATOM 1695 C CA . LEU A 1 243 ? -35.381 -6.720 -6.371 1.00 22.08 881 LEU A CA 1
ATOM 1696 C C . LEU A 1 243 ? -36.261 -7.965 -6.360 1.00 22.34 881 LEU A C 1
ATOM 1697 O O . LEU A 1 243 ? -37.430 -7.896 -5.992 1.00 21.84 881 LEU A O 1
ATOM 1702 N N . ILE A 1 244 ? -35.685 -9.093 -6.764 1.00 22.37 882 ILE A N 1
ATOM 1703 C CA . ILE A 1 244 ? -36.431 -10.335 -6.854 1.00 23.93 882 ILE A CA 1
ATOM 1704 C C . ILE A 1 244 ? -37.063 -10.707 -5.517 1.00 25.63 882 ILE A C 1
ATOM 1705 O O . ILE A 1 244 ? -38.230 -11.088 -5.462 1.00 25.85 882 ILE A O 1
ATOM 1710 N N . LYS A 1 245 ? -36.307 -10.557 -4.437 1.00 27.18 883 LYS A N 1
ATOM 1711 C CA . LYS A 1 245 ? -36.795 -10.960 -3.120 1.00 29.08 883 LYS A CA 1
ATOM 1712 C C . LYS A 1 245 ? -37.346 -9.784 -2.303 1.00 28.90 883 LYS A C 1
ATOM 1713 O O . LYS A 1 245 ? -37.642 -9.944 -1.127 1.00 29.47 883 LYS A O 1
ATOM 1719 N N . SER A 1 246 ? -37.490 -8.619 -2.932 1.00 28.92 884 SER A N 1
ATOM 1720 C CA . SER A 1 246 ? -37.839 -7.363 -2.228 1.00 30.88 884 SER A CA 1
ATOM 1721 C C . SER A 1 246 ? -39.137 -7.405 -1.415 1.00 32.63 884 SER A C 1
ATOM 1722 O O . SER A 1 246 ? -39.209 -6.838 -0.322 1.00 33.27 884 SER A O 1
ATOM 1725 N N . HIS A 1 247 ? -40.159 -8.057 -1.958 1.00 34.31 885 HIS A N 1
ATOM 1726 C CA . HIS A 1 247 ? -41.429 -8.230 -1.242 1.00 39.57 885 HIS A CA 1
ATOM 1727 C C . HIS A 1 247 ? -41.238 -9.028 0.061 1.00 38.77 885 HIS A C 1
ATOM 1728 O O . HIS A 1 247 ? -41.927 -8.785 1.042 1.00 42.81 885 HIS A O 1
ATOM 1735 N N . MET A 1 248 ? -40.269 -9.943 0.070 1.00 38.52 886 MET A N 1
ATOM 1736 C CA . MET A 1 248 ? -39.989 -10.805 1.222 1.00 38.85 886 MET A CA 1
ATOM 1737 C C . MET A 1 248 ? -39.159 -10.150 2.321 1.00 37.58 886 MET A C 1
ATOM 1738 O O . MET A 1 248 ? -39.278 -10.531 3.488 1.00 36.04 886 MET A O 1
ATOM 1743 N N . VAL A 1 249 ? -38.307 -9.194 1.947 1.00 33.94 887 VAL A N 1
ATOM 1744 C CA . VAL A 1 249 ? -37.446 -8.495 2.915 1.00 33.12 887 VAL A CA 1
ATOM 1745 C C . VAL A 1 249 ? -37.903 -7.056 3.212 1.00 32.80 887 VAL A C 1
ATOM 1746 O O . VAL A 1 249 ? -37.170 -6.289 3.833 1.00 32.62 887 VAL A O 1
ATOM 1750 N N . SER A 1 250 ? -39.113 -6.710 2.767 1.00 33.17 888 SER A N 1
ATOM 1751 C CA . SER A 1 250 ? -39.739 -5.402 3.022 1.00 33.87 888 SER A CA 1
ATOM 1752 C C . SER A 1 250 ? -38.896 -4.224 2.525 1.00 34.40 888 SER A C 1
ATOM 1753 O O . SER A 1 250 ? -38.833 -3.182 3.178 1.00 33.65 888 SER A O 1
ATOM 1756 N N . VAL A 1 251 ? -38.233 -4.404 1.385 1.00 33.06 889 VAL A N 1
ATOM 1757 C CA . VAL A 1 251 ? -37.425 -3.344 0.802 1.00 33.98 889 VAL A CA 1
ATOM 1758 C C . VAL A 1 251 ? -38.225 -2.700 -0.311 1.00 33.49 889 VAL A C 1
ATOM 1759 O O . VAL A 1 251 ? -38.717 -3.386 -1.197 1.00 34.07 889 VAL A O 1
ATOM 1763 N N . ASP A 1 252 ? -38.365 -1.381 -0.246 1.00 35.44 890 ASP A N 1
ATOM 1764 C CA . ASP A 1 252 ? -39.105 -0.642 -1.256 1.00 36.33 890 ASP A CA 1
ATOM 1765 C C . ASP A 1 252 ? -38.242 -0.236 -2.448 1.00 34.93 890 ASP A C 1
ATOM 1766 O O . ASP A 1 252 ? -37.135 0.303 -2.283 1.00 33.12 890 ASP A O 1
ATOM 1771 N N . PHE A 1 253 ? -38.775 -0.493 -3.642 1.00 32.04 891 PHE A N 1
ATOM 1772 C CA . PHE A 1 253 ? -38.193 -0.004 -4.891 1.00 31.65 891 PHE A CA 1
ATOM 1773 C C . PHE A 1 253 ? -39.143 0.970 -5.567 1.00 31.61 891 PHE A C 1
ATOM 1774 O O . PHE A 1 253 ? -40.303 0.634 -5.804 1.00 30.66 891 PHE A O 1
ATOM 1782 N N . PRO A 1 254 ? -38.659 2.187 -5.864 1.00 31.72 892 PRO A N 1
ATOM 1783 C CA . PRO A 1 254 ? -39.455 3.099 -6.686 1.00 32.91 892 PRO A CA 1
ATOM 1784 C C . PRO A 1 254 ? -39.702 2.480 -8.062 1.00 34.06 892 PRO A C 1
ATOM 1785 O O . PRO A 1 254 ? -38.863 1.715 -8.555 1.00 31.19 892 PRO A O 1
ATOM 1789 N N . GLU A 1 255 ? -40.842 2.812 -8.663 1.00 35.52 893 GLU A N 1
ATOM 1790 C CA . GLU A 1 255 ? -41.308 2.172 -9.900 1.00 38.55 893 GLU A CA 1
ATOM 1791 C C . GLU A 1 255 ? -40.338 2.206 -11.063 1.00 37.15 893 GLU A C 1
ATOM 1792 O O . GLU A 1 255 ? -40.190 1.224 -11.793 1.00 37.47 893 GLU A O 1
ATOM 1798 N N . MET A 1 256 ? -39.690 3.347 -11.237 1.00 36.87 894 MET A N 1
ATOM 1799 C CA . MET A 1 256 ? -38.757 3.530 -12.331 1.00 37.52 894 MET A CA 1
ATOM 1800 C C . MET A 1 256 ? -37.482 2.701 -12.134 1.00 36.18 894 MET A C 1
ATOM 1801 O O . MET A 1 256 ? -36.912 2.200 -13.109 1.00 34.94 894 MET A O 1
ATOM 1806 N N A MET A 1 257 ? -37.038 2.593 -10.878 0.50 34.17 895 MET A N 1
ATOM 1807 N N B MET A 1 257 ? -37.043 2.583 -10.882 0.50 34.86 895 MET A N 1
ATOM 1808 C CA A MET A 1 257 ? -35.927 1.721 -10.491 0.50 32.74 895 MET A CA 1
ATOM 1809 C CA B MET A 1 257 ? -35.910 1.738 -10.520 0.50 33.81 895 MET A CA 1
ATOM 1810 C C A MET A 1 257 ? -36.257 0.271 -10.798 0.50 31.18 895 MET A C 1
ATOM 1811 C C B MET A 1 257 ? -36.239 0.264 -10.769 0.50 31.74 895 MET A C 1
ATOM 1812 O O A MET A 1 257 ? -35.485 -0.420 -11.456 0.50 29.92 895 MET A O 1
ATOM 1813 O O B MET A 1 257 ? -35.452 -0.447 -11.386 0.50 30.19 895 MET A O 1
ATOM 1822 N N . ALA A 1 258 ? -37.412 -0.175 -10.310 1.00 30.37 896 ALA A N 1
ATOM 1823 C CA . ALA A 1 258 ? -37.881 -1.541 -10.523 1.00 30.63 896 ALA A CA 1
ATOM 1824 C C . ALA A 1 258 ? -37.987 -1.871 -12.015 1.00 30.21 896 ALA A C 1
ATOM 1825 O O . ALA A 1 258 ? -37.673 -2.987 -12.417 1.00 29.30 896 ALA A O 1
ATOM 1827 N N . GLU A 1 259 ? -38.398 -0.893 -12.825 1.00 29.28 897 GLU A N 1
ATOM 1828 C CA . GLU A 1 259 ? -38.419 -1.058 -14.281 1.00 30.00 897 GLU A CA 1
ATOM 1829 C C . GLU A 1 259 ? -37.034 -1.316 -14.852 1.00 28.61 897 GLU A C 1
ATOM 1830 O O . GLU A 1 259 ? -36.851 -2.268 -15.600 1.00 29.13 897 GLU A O 1
ATOM 1836 N N . ILE A 1 260 ? -36.066 -0.470 -14.499 1.00 26.07 898 ILE A N 1
ATOM 1837 C CA . ILE A 1 260 ? -34.704 -0.558 -15.065 1.00 25.12 898 ILE A CA 1
ATOM 1838 C C . ILE A 1 260 ? -33.975 -1.798 -14.565 1.00 22.61 898 ILE A C 1
ATOM 1839 O O . ILE A 1 260 ? -33.262 -2.462 -15.316 1.00 22.39 898 ILE A O 1
ATOM 1844 N N . ILE A 1 261 ? -34.166 -2.120 -13.296 1.00 21.01 899 ILE A N 1
ATOM 1845 C CA . ILE A 1 261 ? -33.534 -3.306 -12.751 1.00 22.18 899 ILE A CA 1
ATOM 1846 C C . ILE A 1 261 ? -34.104 -4.572 -13.391 1.00 21.59 899 ILE A C 1
ATOM 1847 O O . ILE A 1 261 ? -33.366 -5.518 -13.617 1.00 22.73 899 ILE A O 1
ATOM 1852 N N . SER A 1 262 ? -35.398 -4.583 -13.705 1.00 21.31 900 SER A N 1
ATOM 1853 C CA . SER A 1 262 ? -36.011 -5.787 -14.271 1.00 21.04 900 SER A CA 1
ATOM 1854 C C . SER A 1 262 ? -35.899 -5.873 -15.807 1.00 21.16 900 SER A C 1
ATOM 1855 O O . SER A 1 262 ? -35.979 -6.961 -16.379 1.00 20.86 900 SER A O 1
ATOM 1858 N N . VAL A 1 263 ? -35.712 -4.728 -16.468 1.00 20.62 901 VAL A N 1
ATOM 1859 C CA . VAL A 1 263 ? -35.704 -4.684 -17.932 1.00 21.06 901 VAL A CA 1
ATOM 1860 C C . VAL A 1 263 ? -34.284 -4.595 -18.505 1.00 21.16 901 VAL A C 1
ATOM 1861 O O . VAL A 1 263 ? -33.962 -5.297 -19.462 1.00 21.95 901 VAL A O 1
ATOM 1865 N N . GLN A 1 264 ? -33.442 -3.745 -17.921 1.00 20.94 902 GLN A N 1
ATOM 1866 C CA . GLN A 1 264 ? -32.109 -3.460 -18.498 1.00 21.16 902 GLN A CA 1
ATOM 1867 C C . GLN A 1 264 ? -30.954 -4.195 -17.835 1.00 20.11 902 GLN A C 1
ATOM 1868 O O . GLN A 1 264 ? -30.054 -4.695 -18.517 1.00 20.75 902 GLN A O 1
ATOM 1874 N N . VAL A 1 265 ? -30.957 -4.228 -16.506 1.00 18.54 903 VAL A N 1
ATOM 1875 C CA . VAL A 1 265 ? -29.889 -4.879 -15.743 1.00 18.52 903 VAL A CA 1
ATOM 1876 C C . VAL A 1 265 ? -29.696 -6.357 -16.123 1.00 18.45 903 VAL A C 1
ATOM 1877 O O . VAL A 1 265 ? -28.550 -6.803 -16.231 1.00 18.50 903 VAL A O 1
ATOM 1881 N N . PRO A 1 266 ? -30.801 -7.108 -16.373 1.00 18.17 904 PRO A N 1
ATOM 1882 C CA . PRO A 1 266 ? -30.605 -8.516 -16.743 1.00 18.70 904 PRO A CA 1
ATOM 1883 C C . PRO A 1 266 ? -29.941 -8.684 -18.118 1.00 19.42 904 PRO A C 1
ATOM 1884 O O . PRO A 1 266 ? -29.319 -9.703 -18.371 1.00 19.61 904 PRO A O 1
ATOM 1888 N N . LYS A 1 267 ? -30.049 -7.683 -18.984 1.00 19.38 905 LYS A N 1
ATOM 1889 C CA . LYS A 1 267 ? -29.291 -7.691 -20.246 1.00 20.81 905 LYS A CA 1
ATOM 1890 C C . LYS A 1 267 ? -27.786 -7.691 -19.973 1.00 19.97 905 LYS A C 1
ATOM 1891 O O . LYS A 1 267 ? -27.029 -8.342 -20.681 1.00 20.81 905 LYS A O 1
ATOM 1897 N N . ILE A 1 268 ? -27.368 -6.964 -18.946 1.00 20.47 906 ILE A N 1
ATOM 1898 C CA . ILE A 1 268 ? -25.963 -6.939 -18.520 1.00 20.87 906 ILE A CA 1
ATOM 1899 C C . ILE A 1 268 ? -25.558 -8.292 -17.920 1.00 20.85 906 ILE A C 1
ATOM 1900 O O . ILE A 1 268 ? -24.580 -8.911 -18.361 1.00 21.27 906 ILE A O 1
ATOM 1905 N N . LEU A 1 269 ? -26.336 -8.758 -16.951 1.00 19.63 907 LEU A N 1
ATOM 1906 C CA . LEU A 1 269 ? -26.046 -9.998 -16.226 1.00 21.04 907 LEU A CA 1
ATOM 1907 C C . LEU A 1 269 ? -26.094 -11.240 -17.119 1.00 21.69 907 LEU A C 1
ATOM 1908 O O . LEU A 1 269 ? -25.355 -12.198 -16.880 1.00 20.83 907 LEU A O 1
ATOM 1913 N N . SER A 1 270 ? -26.935 -11.211 -18.157 1.00 21.09 908 SER A N 1
ATOM 1914 C CA . SER A 1 270 ? -26.966 -12.306 -19.133 1.00 21.89 908 SER A CA 1
ATOM 1915 C C . SER A 1 270 ? -25.944 -12.165 -20.264 1.00 22.12 908 SER A C 1
ATOM 1916 O O . SER A 1 270 ? -25.864 -13.030 -21.129 1.00 23.18 908 SER A O 1
ATOM 1919 N N . GLY A 1 271 ? -25.175 -11.075 -20.268 1.00 22.02 909 GLY A N 1
ATOM 1920 C CA . GLY A 1 271 ? -24.105 -10.885 -21.257 1.00 20.49 909 GLY A CA 1
ATOM 1921 C C . GLY A 1 271 ? -24.509 -10.324 -22.613 1.00 20.94 909 GLY A C 1
ATOM 1922 O O . GLY A 1 271 ? -23.723 -10.356 -23.562 1.00 20.39 909 GLY A O 1
ATOM 1923 N N . LYS A 1 272 ? -25.734 -9.822 -22.721 1.00 20.80 910 LYS A N 1
ATOM 1924 C CA . LYS A 1 272 ? -26.211 -9.188 -23.946 1.00 21.60 910 LYS A CA 1
ATOM 1925 C C . LYS A 1 272 ? -25.672 -7.752 -24.090 1.00 21.00 910 LYS A C 1
ATOM 1926 O O . LYS A 1 272 ? -25.590 -7.211 -25.196 1.00 21.74 910 LYS A O 1
ATOM 1932 N N . VAL A 1 273 ? -25.294 -7.161 -22.960 1.00 20.25 911 VAL A N 1
ATOM 1933 C CA . VAL A 1 273 ? -24.751 -5.804 -22.907 1.00 19.88 911 VAL A CA 1
ATOM 1934 C C . VAL A 1 273 ? -23.465 -5.905 -22.083 1.00 20.41 911 VAL A C 1
ATOM 1935 O O . VAL A 1 273 ? -23.476 -6.479 -21.000 1.00 20.43 911 VAL A O 1
ATOM 1939 N N . LYS A 1 274 ? -22.364 -5.372 -22.606 1.00 21.17 912 LYS A N 1
ATOM 1940 C CA . LYS A 1 274 ? -21.058 -5.539 -21.968 1.00 21.93 912 LYS A CA 1
ATOM 1941 C C . LYS A 1 274 ? -20.246 -4.244 -21.921 1.00 21.94 912 LYS A C 1
ATOM 1942 O O . LYS A 1 274 ? -20.406 -3.378 -22.798 1.00 20.63 912 LYS A O 1
ATOM 1948 N N . PRO A 1 275 ? -19.358 -4.121 -20.914 1.00 21.72 913 PRO A N 1
ATOM 1949 C CA . PRO A 1 275 ? -18.456 -2.971 -20.831 1.00 22.65 913 PRO A CA 1
ATOM 1950 C C . PRO A 1 275 ? -17.457 -2.950 -21.978 1.00 23.72 913 PRO A C 1
ATOM 1951 O O . PRO A 1 275 ? -17.114 -3.999 -22.533 1.00 23.28 913 PRO A O 1
ATOM 1955 N N . ILE A 1 276 ? -16.995 -1.753 -22.309 1.00 23.58 914 ILE A N 1
ATOM 1956 C CA . ILE A 1 276 ? -15.904 -1.577 -23.247 1.00 24.68 914 ILE A CA 1
ATOM 1957 C C . ILE A 1 276 ? -14.678 -1.338 -22.390 1.00 25.24 914 ILE A C 1
ATOM 1958 O O . ILE A 1 276 ? -14.561 -0.294 -21.759 1.00 25.02 914 ILE A O 1
ATOM 1963 N N . TYR A 1 277 ? -13.797 -2.333 -22.328 1.00 25.76 915 TYR A N 1
ATOM 1964 C CA . TYR A 1 277 ? -12.547 -2.221 -21.585 1.00 26.52 915 TYR A CA 1
ATOM 1965 C C . TYR A 1 277 ? -11.457 -1.634 -22.473 1.00 27.72 915 TYR A C 1
ATOM 1966 O O . TYR A 1 277 ? -11.420 -1.878 -23.689 1.00 27.63 915 TYR A O 1
ATOM 1975 N N . PHE A 1 278 ? -10.580 -0.842 -21.872 1.00 27.59 916 PHE A N 1
ATOM 1976 C CA . PHE A 1 278 ? -9.395 -0.384 -22.580 1.00 28.75 916 PHE A CA 1
ATOM 1977 C C . PHE A 1 278 ? -8.381 -1.531 -22.680 1.00 29.42 916 PHE A C 1
ATOM 1978 O O . PHE A 1 278 ? -7.822 -1.786 -23.746 1.00 28.30 916 PHE A O 1
ATOM 1986 N N . HIS A 1 279 ? -8.184 -2.225 -21.563 1.00 29.15 917 HIS A N 1
ATOM 1987 C CA . HIS A 1 279 ? -7.156 -3.247 -21.442 1.00 33.30 917 HIS A CA 1
ATOM 1988 C C . HIS A 1 279 ? -7.791 -4.632 -21.421 1.00 35.99 917 HIS A C 1
ATOM 1989 O O . HIS A 1 279 ? -8.730 -4.886 -20.665 1.00 38.34 917 HIS A O 1
ATOM 1996 N N . THR A 1 280 ? -7.269 -5.521 -22.255 1.00 40.33 918 THR A N 1
ATOM 1997 C CA . THR A 1 280 ? -7.894 -6.826 -22.487 1.00 46.08 918 THR A CA 1
ATOM 1998 C C . THR A 1 280 ? -7.492 -7.890 -21.456 1.00 47.61 918 THR A C 1
ATOM 1999 O O . THR A 1 280 ? -6.817 -8.877 -21.773 1.00 51.01 918 THR A O 1
ATOM 2003 N N . GLY B 2 1 ? -43.452 2.332 -19.373 1.00 47.28 21 GLY B N 1
ATOM 2004 C CA . GLY B 2 1 ? -42.352 3.167 -19.933 1.00 44.99 21 GLY B CA 1
ATOM 2005 C C . GLY B 2 1 ? -41.964 4.292 -18.998 1.00 45.18 21 GLY B C 1
ATOM 2006 O O . GLY B 2 1 ? -41.903 5.457 -19.408 1.00 46.18 21 GLY B O 1
ATOM 2007 N N . ALA B 2 2 ? -41.702 3.948 -17.738 1.00 43.21 22 ALA B N 1
ATOM 2008 C CA . ALA B 2 2 ? -41.344 4.944 -16.720 1.00 42.79 22 ALA B CA 1
ATOM 2009 C C . ALA B 2 2 ? -40.093 5.764 -17.077 1.00 41.32 22 ALA B C 1
ATOM 2010 O O . ALA B 2 2 ? -40.137 6.997 -17.031 1.00 38.82 22 ALA B O 1
ATOM 2012 N N . PHE B 2 3 ? -38.995 5.098 -17.448 1.00 39.98 23 PHE B N 1
ATOM 2013 C CA . PHE B 2 3 ? -37.767 5.823 -17.802 1.00 37.60 23 PHE B CA 1
ATOM 2014 C C . PHE B 2 3 ? -37.925 6.752 -19.014 1.00 38.23 23 PHE B C 1
ATOM 2015 O O . PHE B 2 3 ? -37.458 7.899 -18.991 1.00 37.39 23 PHE B O 1
ATOM 2023 N N . GLN B 2 4 ? -38.557 6.240 -20.069 1.00 39.84 24 GLN B N 1
ATOM 2024 C CA . GLN B 2 4 ? -38.863 7.028 -21.261 1.00 42.20 24 GLN B CA 1
ATOM 2025 C C . GLN B 2 4 ? -39.661 8.286 -20.900 1.00 41.66 24 GLN B C 1
ATOM 2026 O O . GLN B 2 4 ? -39.399 9.373 -21.427 1.00 39.91 24 GLN B O 1
ATOM 2032 N N . ASN B 2 5 ? -40.620 8.122 -19.990 1.00 41.56 25 ASN B N 1
ATOM 2033 C CA . ASN B 2 5 ? -41.411 9.236 -19.478 1.00 43.94 25 ASN B CA 1
ATOM 2034 C C . ASN B 2 5 ? -40.530 10.311 -18.844 1.00 42.96 25 ASN B C 1
ATOM 2035 O O . ASN B 2 5 ? -40.670 11.487 -19.169 1.00 42.06 25 ASN B O 1
ATOM 2040 N N . LEU B 2 6 ? -39.619 9.898 -17.959 1.00 41.89 26 LEU B N 1
ATOM 2041 C CA . LEU B 2 6 ? -38.649 10.816 -17.351 1.00 42.48 26 LEU B CA 1
ATOM 2042 C C . LEU B 2 6 ? -37.723 11.477 -18.383 1.00 41.99 26 LEU B C 1
ATOM 2043 O O . LEU B 2 6 ? -37.526 12.693 -18.356 1.00 43.95 26 LEU B O 1
ATOM 2048 N N . PHE B 2 7 ? -37.156 10.671 -19.277 1.00 41.98 27 PHE B N 1
ATOM 2049 C CA . PHE B 2 7 ? -36.247 11.155 -20.324 1.00 42.22 27 PHE B CA 1
ATOM 2050 C C . PHE B 2 7 ? -36.874 12.276 -21.167 1.00 43.92 27 PHE B C 1
ATOM 2051 O O . PHE B 2 7 ? -36.219 13.277 -21.471 1.00 42.54 27 PHE B O 1
ATOM 2059 N N . GLN B 2 8 ? -38.137 12.088 -21.546 1.00 46.39 28 GLN B N 1
ATOM 2060 C CA . GLN B 2 8 ? -38.877 13.079 -22.334 1.00 49.99 28 GLN B CA 1
ATOM 2061 C C . GLN B 2 8 ? -39.424 14.224 -21.480 1.00 51.58 28 GLN B C 1
ATOM 2062 O O . GLN B 2 8 ? -39.653 15.316 -21.990 1.00 53.91 28 GLN B O 1
ATOM 2068 N N . SER B 2 9 ? -39.628 13.976 -20.187 1.00 53.73 29 SER B N 1
ATOM 2069 C CA . SER B 2 9 ? -40.171 14.997 -19.280 1.00 55.12 29 SER B CA 1
ATOM 2070 C C . SER B 2 9 ? -39.141 16.072 -18.939 1.00 56.42 29 SER B C 1
ATOM 2071 O O . SER B 2 9 ? -39.498 17.224 -18.683 1.00 57.75 29 SER B O 1
ATOM 2074 N N . VAL B 2 10 ? -37.867 15.687 -18.926 1.00 57.37 30 VAL B N 1
ATOM 2075 C CA . VAL B 2 10 ? -36.781 16.612 -18.582 1.00 57.05 30 VAL B CA 1
ATOM 2076 C C . VAL B 2 10 ? -36.100 17.185 -19.827 1.00 58.84 30 VAL B C 1
ATOM 2077 O O . VAL B 2 10 ? -36.268 16.671 -20.934 1.00 61.09 30 VAL B O 1
#

Radius of gyration: 17.77 Å; Cα contacts (8 Å, |Δi|>4): 315; chains: 2; bounding box: 49×38×50 Å

Sequence (254 aa):
PIFLNVLEAIEPGVVCAGHDNNQPDSFAALLSSLNELGERQLVHVVKWAKALPGFRNLHVDDQMAVIQYSWMGLMVFAMGWRSFTNVNSRMLYFAPDLVFNEYRMHKSRMYSQCVRMRHLSQEFGWLQITPQEFLCCMKALLLFSIIPVDGLKNQKFFDELRMNYIKELDRIIACPTSCSRRFYQLTKLLDSVQPIARELHQFTFDLLIKSHMVSVDFPEMMMAEIISVQVPKILSGKVKPIYFHTGAFQNLFQSV

GO terms:
  GO:0045944 positive regulation of transcription by RNA polymerase II (P, IDA)
  GO:0005634 nucleus (C, IDA)
  GO:0005737 cytoplasm (C, IDA)
  GO:0045944 positive regulation of transcription by RNA polymerase II (P, IMP)
  GO:0004879 nuclear receptor activity (F, IDA)
  GO:0001223 transcription coactivator binding (F, IDA)
  GO:0030520 estrogen receptor signaling pathway (P, IDA)
  GO:0030521 androgen receptor signaling pathway (P, IDA)
  GO:0071391 cellular response to estrogen stimulus (P, IDA)
  GO:0071394 cellular response to testosterone stimulus (P, IDA)
  GO:0001223 transcription coactivator binding (F, IPI)
  GO:0001091 RNA polymerase II general transcription initiation factor binding (F, IPI)
  GO:0051117 ATPase binding (F, IDA)
  GO:0032991 protein-containing complex (C, IDA)
  GO:0000978 RNA polymerase II cis-regulatory region sequence-specific DNA binding (F, IDA)
  GO:0001228 DNA-binding transcription activator activity, RNA polymerase II-specific (F, IDA)
  GO:0005497 androgen binding (F, IDA)
  GO:0003682 chromatin binding (F, IDA)
  GO:0003700 DNA-binding transcription factor activity (F, IDA)
  GO:0005634 nucleus (C, EXP)

Nearest PDB structures (foldseek):
  5cj6-assembly1_A  TM=1.004E+00  e=1.358E-38  Homo sapiens
  7zu1-assembly1_A  TM=9.947E-01  e=2.690E-36  Homo sapiens
  8fgz-assembly1_A  TM=9.929E-01  e=1.169E-35  Homo sapiens
  1gs4-assembly1_A  TM=9.935E-01  e=4.606E-35  Homo sapiens
  4uda-assembly1_A  TM=9.773E-01  e=1.628E-22  Homo sapiens

Secondary structure (DSSP, 8-state):
-HHHHHHHHH----------TTS---HHHHHHHHHHHHHHHHHHHHHHHHTSTTGGGS-HHHHHHHHHHHHHHHHHHHHHHHHHHHHTTSSEEEETTEEE-HHHHHHTT-HHHHHHHHHHHHHHHHTT--HHHHHHHHHHHHTSEEETT--TTHHHHHHHHHHHHHHHHHHHH--HHHHHHHHHHHHHHHHHHHHHHHHHHHHHHHHHHTTTTT----HHHHHHHHHTHHHHHTTSEEE--S--/-HHHHHHHH-

B-factor: mean 29.54, std 8.98, range [14.86, 66.91]

Organism: Homo sapiens (NCBI:txid9606)

InterPro domains:
  IPR000536 Nuclear hormone receptor, ligand-binding domain [PF00104] (699-878)
  IPR000536 Nuclear hormone receptor, ligand-binding domain [PS51843] (669-900)
  IPR000536 Nuclear hormone receptor, ligand-binding domain [SM00430] (707-871)
  IPR001103 Androgen receptor [PF02166] (6-449)
  IPR001103 Androgen receptor [PR00521] (6-25)
  IPR001103 Androgen receptor [PR00521] (27-45)
  IPR001103 Androgen receptor [PR00521] (169-188)
  IPR001103 Androgen receptor [PR00521] (218-238)
  IPR001103 Androgen receptor [PR00521] (264-284)
  IPR001103 Androgen receptor [PR00521] (301-321)
  IPR001103 Androgen receptor [PR00521] (346-368)
  IPR001103 Androgen receptor [PR00521] (382-401)
  IPR001103 Androgen receptor [PR00521] (432-449)
  IPR001628 Zinc finger, nuclear hormone receptor-type [PF00105] (558-626)
  IPR001628 Zinc finger, nuclear hormone receptor-type [PR00047] (560-576)
  IPR001628 Zinc finger, nuclear hormone receptor-type [PR00047] (576-591)
  IPR001628 Zinc finger, nuclear hormone receptor-type [PR00047] (609-617)
  IPR001628 Zinc finger, nuclear hormone receptor-type [PR00047] (617-625)
  IPR001628 Zinc finger, nuclear hormone receptor-type [PS00031] (560-586)
  IPR001628 Zinc finger, nuclear hormone receptor-type [PS51030] (557-632)

Solvent-accessible surface area: 11957 Å² total; per-residue (Å²): 127,138,25,29,80,43,2,103,85,37,60,45,63,124,16,60,1,54,14,76,77,146,65,112,31,46,19,30,19,0,6,32,13,20,7,58,7,3,34,89,19,0,37,57,15,0,101,10,0,44,50,7,45,30,0,184,108,6,74,74,52,5,13,23,17,0,0,13,13,4,0,11,5,5,37,6,0,20,5,1,38,56,0,48,75,72,18,102,3,156,59,0,39,20,0,58,34,0,34,0,63,94,127,23,1,120,69,0,147,8,83,78,28,0,33,84,4,46,89,4,0,54,56,0,28,164,33,143,8,54,76,74,12,7,16,1,0,10,0,0,3,0,0,8,7,30,19,93,134,26,17,144,42,45,172,102,0,73,94,15,24,93,57,5,44,102,41,0,73,161,25,25,69,151,150,116,88,45,72,156,44,54,117,33,0,1,86,7,6,15,44,0,15,50,9,5,111,63,11,4,72,36,13,56,60,7,26,109,104,17,133,139,36,88,9,93,20,19,140,18,8,20,44,0,0,62,76,24,2,36,62,7,33,79,24,124,3,106,38,44,104,62,58,186,90,34,4,88,107,23,6,122,83,64

Foldseek 3Di:
DVQLVQLVVLDDDADALPQDPPDDLALQRLQLSVQSLLVSQLVSLLSSQVSHPLSVVDDPVVSVQLSLFLSLLLLLLVQLQVCCVPVVLQWGPSHPSRIDDQVNLVNNVNVVLRVLSSVLSNLCVVLVQDPSLSSLLSSLSSLWKFFPVGDPCRPSSVVVNVVSLVSSLVVLVCPVSSVVSSVSSLVSSLSSFVSSLVVLVVLLVCLVCVVVSVHDHDPVRNCSSVPPSVCDVVRRMDTHHPPD/DVVVCVVVVD

=== Feature glossary ===
Legend for the data blocks above and below:

— What the protein is —

The amino-acid sequence is the protein's primary structure: the linear order of residues from the N-terminus to the C-terminus, written in one-letter code. Everything else here — the 3D coordinates, the secondary structure, the domain annotations — is ultimately a consequence of this string.

Functional annotations link the protein to curated databases. InterPro entries identify conserved domains and families by matching the sequence against member-database signatures (Pfam, PROSITE, CDD, …). Gene Ontology (GO) terms describe molecular function, biological process, and cellular component in a controlled vocabulary. CATH places the structure in a hierarchical fold classification (Class/Architecture/Topology/Homologous-superfamily). The organism is the source species.

— Where its atoms are —

Atomic coordinates in PDBx/mmCIF format — the same representation the Protein Data Bank distributes. Each line of the _atom_site loop places one backbone atom in Cartesian space (units: ångströms, origin: arbitrary).

The six renders are orthographic views along the three Cartesian axes in both directions. Representation (cartoon, sticks, or surface) and color scheme (sequence-rainbow or by-chain) vary across proteins so the training set covers all the common visualization conventions.

— Local backbone conformation —

Eight-state secondary structure (DSSP): H is the canonical α-helix, G the tighter 3₁₀-helix, I the wider π-helix; E/B are β-structure, T and S are turns and bends, and '-' is everything else. DSSP derives these from the pattern of main-chain N–H···O=C hydrogen bonds, not from the sequence.

Three-state secondary structure (P-SEA) collapses the eight DSSP classes into helix (a), strand (b), and coil (c). P-SEA assigns these from Cα geometry alone — distances and angles — without requiring backbone oxygens, so it works on any Cα trace.

φ (phi) and ψ (psi) are the two rotatable backbone dihedrals per residue: φ is the C(i-1)–N–Cα–C torsion, ψ is the N–Cα–C–N(i+1) torsion, both in degrees on (−180°, 180°]. α-helical residues cluster near (−60°, −45°); β-strand residues near (−120°, +130°). A Ramachandran plot is simply a scatter of (φ, ψ) for every residue.

— Global shape and packing —

The geometric summary reports three shape descriptors. Rg (radius of gyration) measures how spread out the Cα atoms are about their centre of mass; compact globular proteins have small Rg, elongated or unfolded ones large. Cα contacts (<8 Å, |i−j|>4) count long-range residue pairs in spatial proximity — high for tightly packed folds, near zero for rods or random coil. The bounding-box extents give the protein's footprint along x, y, z in Å.

SASA measures how much of the protein is reachable by solvent. It is computed by rolling a water-sized probe over the atomic surface and summing the exposed area (Å²). Per-residue SASA distinguishes core (buried, low SASA) from surface (exposed, high SASA) residues; total SASA is a whole-molecule size measure.

Plot images: a contact map (which residues are close in 3D, as an N×N binary image), a Ramachandran scatter (backbone torsion angles, revealing secondary-structure composition at a glance), and — for AlphaFold structures — a PAE heatmap (pairwise predic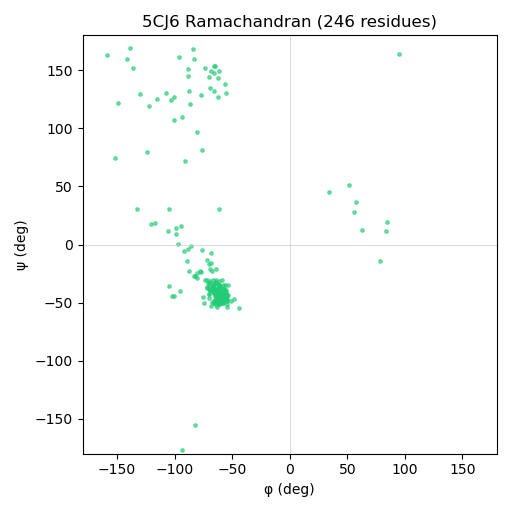tion confidence).

— Structural neighborhood —

A 3Di character summarizes, for each residue, the relative orientation of the Cα frame of its nearest spatial neighbor. Because it encodes fold topology rather than chemistry, 3Di alignments detect remote structural similarity that sequence alignment misses.

The Foldseek neighbor list gives the closest experimentally determined structures in the PDB, ranked by structural alignment. TM-score near 1 means near-identical fold; near 0.3 means only rough topology match. This is how one finds what a novel AlphaFold prediction most resembles in the solved-structure universe.

— Confidence and disorder —

For AlphaFold models, the B-factor field carries pLDDT — the model's own estimate of local accuracy on a 0–100 scale. Regions with pLDDT<50 should be treated as essentially unmodeled; they often correspond to intrinsically disordered segments.

Crystallographic B-factors measure how much each atom's electron density is smeared out, in Å². They rise in mobile loops and surface residues and fall in the buried interior. In AlphaFold models this column is repurposed to hold pLDDT instead.

Predicted Aligned Error (PAE) is an AlphaFold confidence matrix: entry (i, j) is the expected error in the position of residue j, in ångströms, when the prediction is superimposed on the true structure at residue i. Low PAE within a block of residues means that block is internally rigid and well-predicted; high PAE between two blocks means their relative placement is uncertain even if each block individually is confident.